Protein AF-A0A6I9V3T4-F1 (afdb_monomer)

Solvent-accessible surface area (backbone atoms only — not comparable to full-atom values): 12665 Å² total; per-residue (Å²): 138,83,81,80,79,77,82,77,74,88,61,88,62,59,88,76,47,95,68,84,82,76,91,74,82,75,88,80,75,93,53,92,87,52,63,69,59,60,72,73,50,70,30,33,72,42,74,56,97,86,39,85,43,74,35,66,38,54,59,36,68,64,60,48,50,53,49,61,71,40,64,56,70,62,42,71,70,42,102,80,48,63,91,86,79,88,62,38,73,44,54,31,98,36,85,31,58,62,64,52,30,86,84,44,99,56,44,65,41,99,88,72,46,71,65,51,71,65,55,32,49,54,50,52,46,45,39,36,73,75,63,45,34,70,52,74,54,65,52,58,37,56,52,21,21,51,31,47,74,70,75,42,85,44,77,87,75,80,69,82,82,67,62,70,91,80,46,75,78,75,81,68,50,73,71,55,48,55,56,48,68,47,48,41,56,54,45,50,49,43,32,43,49,58,66,54,61,70,69,110

Sequence (200 aa):
MSQERSVSSKNPNLDEMFSDFLYHLAVNVPDTKNTADIKKQYGHIKAILGERVARSAQFDERLRKDLIACTEAADAEEQNAWDIIEGNTMGTDCFYEGQGRLDGASCTKANGEPYTVDDKLNFLKRCHDECGIRNIEMEAPMFAALTLHCGIRAADVCVTLLNRLEGDQVKSTKAQLKDFEERPFKLVSRFIRRYIINSA

Radius of gyration: 20.98 Å; Cα contacts (8 Å, |Δi|>4): 196; chains: 1; bounding box: 51×60×52 Å

Structure (mmCIF, N/CA/C/O backbone):
data_AF-A0A6I9V3T4-F1
#
_entry.id   AF-A0A6I9V3T4-F1
#
loop_
_atom_site.group_PDB
_atom_site.id
_atom_site.type_symbol
_atom_site.label_atom_id
_atom_site.label_alt_id
_atom_site.label_comp_id
_atom_site.label_asym_id
_atom_site.label_entity_id
_atom_site.label_seq_id
_atom_site.pdbx_PDB_ins_code
_atom_site.Cartn_x
_atom_site.Cartn_y
_atom_site.Cartn_z
_atom_site.occupancy
_atom_site.B_iso_or_equiv
_atom_site.auth_seq_id
_atom_site.auth_comp_id
_atom_site.auth_asym_id
_atom_site.auth_atom_id
_atom_site.pdbx_PDB_model_num
ATOM 1 N N . MET A 1 1 ? 34.665 -29.270 -16.811 1.00 35.66 1 MET A N 1
ATOM 2 C CA . MET A 1 1 ? 33.868 -30.239 -16.029 1.00 35.66 1 MET A CA 1
ATOM 3 C C . MET A 1 1 ? 33.267 -29.505 -14.841 1.00 35.66 1 MET A C 1
ATOM 5 O O . MET A 1 1 ? 33.911 -29.396 -13.806 1.00 35.66 1 MET A O 1
ATOM 9 N N . SER A 1 2 ? 32.096 -28.901 -15.018 1.00 38.00 2 SER A N 1
ATOM 10 C CA . SER A 1 2 ? 31.348 -28.239 -13.946 1.00 38.00 2 SER A CA 1
ATOM 11 C C . SER A 1 2 ? 30.470 -29.279 -13.255 1.00 38.00 2 SER A C 1
ATOM 13 O O . SER A 1 2 ? 29.557 -29.815 -13.875 1.00 38.00 2 SER A O 1
ATOM 15 N N . GLN A 1 3 ? 30.774 -29.604 -11.998 1.00 39.78 3 GLN A N 1
ATOM 16 C CA . GLN A 1 3 ? 29.877 -30.396 -11.159 1.00 39.78 3 GLN A CA 1
ATOM 17 C C . GLN A 1 3 ? 28.666 -29.532 -10.790 1.00 39.78 3 GLN A C 1
ATOM 19 O O . GLN A 1 3 ? 28.802 -28.562 -10.043 1.00 39.78 3 GLN A O 1
ATOM 24 N N . GLU A 1 4 ? 27.495 -29.881 -11.319 1.00 38.44 4 GLU A N 1
ATOM 25 C CA . GLU A 1 4 ? 26.211 -29.396 -10.820 1.00 38.44 4 GLU A CA 1
ATOM 26 C C . GLU A 1 4 ? 26.052 -29.836 -9.362 1.00 38.44 4 GLU A C 1
ATOM 28 O O . GLU A 1 4 ? 25.962 -31.023 -9.049 1.00 38.44 4 GLU A O 1
ATOM 33 N N . ARG A 1 5 ? 26.032 -28.874 -8.438 1.00 37.84 5 ARG A N 1
ATOM 34 C CA . ARG A 1 5 ? 25.562 -29.123 -7.074 1.00 37.84 5 ARG A CA 1
ATOM 35 C C . ARG A 1 5 ? 24.039 -29.105 -7.096 1.00 37.84 5 ARG A C 1
ATOM 37 O O . ARG A 1 5 ? 23.436 -28.055 -6.892 1.00 37.84 5 ARG A O 1
ATOM 44 N N . SER A 1 6 ? 23.421 -30.260 -7.327 1.00 39.00 6 SER A N 1
ATOM 45 C CA . SER A 1 6 ? 21.996 -30.437 -7.052 1.00 39.00 6 SER A CA 1
ATOM 46 C C . SER A 1 6 ? 21.780 -30.336 -5.540 1.00 39.00 6 SER A C 1
ATOM 48 O O . SER A 1 6 ? 22.265 -31.173 -4.773 1.00 39.00 6 SER A O 1
ATOM 50 N N . VAL A 1 7 ? 21.074 -29.303 -5.087 1.00 39.06 7 VAL A N 1
ATOM 51 C CA . VAL A 1 7 ? 20.606 -29.226 -3.702 1.00 39.06 7 VAL A CA 1
ATOM 52 C C . VAL A 1 7 ? 19.482 -30.251 -3.556 1.00 39.06 7 VAL A C 1
ATOM 54 O O . VAL A 1 7 ? 18.349 -30.007 -3.953 1.00 39.06 7 VAL A O 1
ATOM 57 N N . SER A 1 8 ? 19.813 -31.431 -3.031 1.00 40.84 8 SER A N 1
ATOM 58 C CA . SER A 1 8 ? 18.836 -32.470 -2.698 1.00 40.84 8 SER A CA 1
ATOM 59 C C . SER A 1 8 ? 17.956 -31.966 -1.557 1.00 40.84 8 SER A C 1
ATOM 61 O O . SER A 1 8 ? 18.390 -31.916 -0.403 1.00 40.84 8 SER A O 1
ATOM 63 N N . SER A 1 9 ? 16.719 -31.581 -1.865 1.00 45.25 9 SER A N 1
ATOM 64 C CA . SER A 1 9 ? 15.723 -31.295 -0.836 1.00 45.25 9 SER A CA 1
ATOM 65 C C . SER A 1 9 ? 15.349 -32.603 -0.114 1.00 45.25 9 SER A C 1
ATOM 67 O O . SER A 1 9 ? 15.271 -33.663 -0.729 1.00 45.25 9 SER A O 1
ATOM 69 N N . LYS A 1 10 ? 1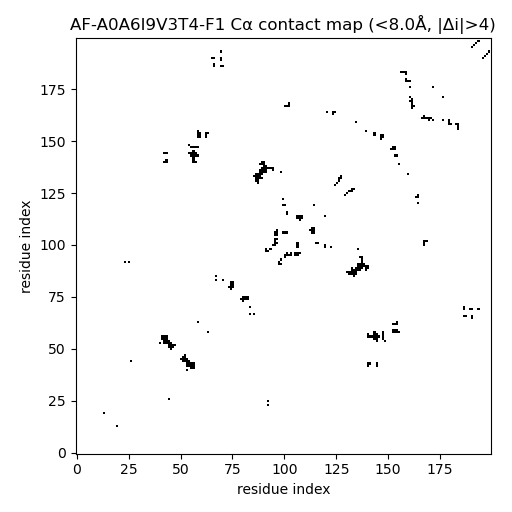5.196 -32.556 1.213 1.00 42.94 10 LYS A N 1
ATOM 70 C CA . LYS A 1 10 ? 14.933 -33.730 2.070 1.00 42.94 10 LYS A CA 1
ATOM 71 C C . LYS A 1 10 ? 13.437 -34.005 2.276 1.00 42.94 10 LYS A C 1
ATOM 73 O O . LYS A 1 10 ? 13.076 -34.571 3.304 1.00 42.94 10 LYS A O 1
ATOM 78 N N . ASN A 1 11 ? 12.558 -33.546 1.384 1.00 47.78 11 ASN A N 1
ATOM 79 C CA . ASN A 1 11 ? 11.126 -33.790 1.540 1.00 47.78 11 ASN A CA 1
ATOM 80 C C . ASN A 1 11 ? 10.756 -35.117 0.852 1.00 47.78 11 ASN A C 1
ATOM 82 O O . ASN A 1 11 ? 10.734 -35.158 -0.375 1.00 47.78 11 ASN A O 1
ATOM 86 N N . PRO A 1 12 ? 10.453 -36.186 1.612 1.00 49.97 12 PRO A N 1
ATOM 87 C CA . PRO A 1 12 ? 10.166 -37.510 1.057 1.00 49.97 12 PRO A CA 1
ATOM 88 C C . PRO A 1 12 ? 8.851 -37.572 0.268 1.00 49.97 12 PRO A C 1
ATOM 90 O O . PRO A 1 12 ? 8.603 -38.567 -0.397 1.00 49.97 12 PRO A O 1
ATOM 93 N N . ASN A 1 13 ? 8.021 -36.525 0.326 1.00 44.56 13 ASN A N 1
ATOM 94 C CA . ASN A 1 13 ? 6.747 -36.465 -0.389 1.00 44.56 13 ASN A CA 1
ATOM 95 C C . ASN A 1 13 ? 6.852 -35.752 -1.749 1.00 44.56 13 ASN A C 1
ATOM 97 O O . ASN A 1 13 ? 5.869 -35.722 -2.480 1.00 44.56 13 ASN A O 1
ATOM 101 N N . LEU A 1 14 ? 8.004 -35.159 -2.101 1.00 47.34 14 LEU A N 1
ATOM 102 C CA . LEU A 1 14 ? 8.169 -34.445 -3.379 1.00 47.34 14 LEU A CA 1
ATOM 103 C C . LEU A 1 14 ? 8.082 -35.378 -4.591 1.00 47.34 14 LEU A C 1
ATOM 105 O O . LEU A 1 14 ? 7.519 -34.991 -5.608 1.00 47.34 14 LEU A O 1
ATOM 109 N N . ASP A 1 15 ? 8.581 -36.607 -4.463 1.00 46.88 15 ASP A N 1
ATOM 110 C CA . ASP A 1 15 ? 8.582 -37.591 -5.551 1.00 46.88 15 ASP A CA 1
ATOM 111 C C . ASP A 1 15 ? 7.178 -38.167 -5.833 1.00 46.88 15 ASP A C 1
ATOM 113 O O . ASP A 1 15 ? 6.934 -38.719 -6.905 1.00 46.88 15 ASP A O 1
ATOM 117 N N . GLU A 1 16 ? 6.236 -38.009 -4.895 1.00 46.41 16 GLU A N 1
ATOM 118 C CA . GLU A 1 16 ? 4.828 -38.411 -5.045 1.00 46.41 16 GLU A CA 1
ATOM 119 C C . GLU A 1 16 ? 3.926 -37.259 -5.531 1.00 46.41 16 GLU A C 1
ATOM 121 O O . GLU A 1 16 ? 2.750 -37.464 -5.849 1.00 46.41 16 GLU A O 1
ATOM 126 N N . MET A 1 17 ? 4.454 -36.033 -5.611 1.00 40.38 17 MET A N 1
ATOM 127 C CA . MET A 1 17 ? 3.712 -34.861 -6.069 1.00 40.38 17 MET A CA 1
ATOM 128 C C . MET A 1 17 ? 3.794 -34.725 -7.596 1.00 40.38 17 MET A C 1
ATOM 130 O O . MET A 1 17 ? 4.846 -34.445 -8.158 1.00 40.38 17 MET A O 1
ATOM 134 N N . PHE A 1 18 ? 2.653 -34.836 -8.286 1.00 35.41 18 PHE A N 1
ATOM 135 C CA . PHE A 1 18 ? 2.562 -34.617 -9.741 1.00 35.41 18 PHE A CA 1
ATOM 136 C C . PHE A 1 18 ? 2.704 -33.140 -10.166 1.00 35.41 18 PHE A C 1
ATOM 138 O O . PHE A 1 18 ? 2.864 -32.854 -11.352 1.00 35.41 18 PHE A O 1
ATOM 145 N N . SER A 1 19 ? 2.645 -32.196 -9.220 1.00 33.47 19 SER A N 1
ATOM 146 C CA . SER A 1 19 ? 2.940 -30.777 -9.442 1.00 33.47 19 SER A CA 1
ATOM 147 C C . SER A 1 19 ? 3.393 -30.104 -8.147 1.00 33.47 19 SER A C 1
ATOM 149 O O . SER A 1 19 ? 2.715 -30.213 -7.123 1.00 33.47 19 SER A O 1
ATOM 151 N N . ASP A 1 20 ? 4.497 -29.364 -8.214 1.00 33.03 20 ASP A N 1
ATOM 152 C CA . ASP A 1 20 ? 4.947 -28.460 -7.158 1.00 33.03 20 ASP A CA 1
ATOM 153 C C . ASP A 1 20 ? 4.292 -27.083 -7.358 1.00 33.03 20 ASP A C 1
ATOM 155 O O . ASP A 1 20 ? 4.416 -26.468 -8.420 1.00 33.03 20 ASP A O 1
ATOM 159 N N . PHE A 1 21 ? 3.554 -26.602 -6.357 1.00 38.56 21 PHE A N 1
ATOM 160 C CA . PHE A 1 21 ? 2.959 -25.266 -6.379 1.00 38.56 21 PHE A CA 1
ATOM 161 C C . PHE A 1 21 ? 3.911 -24.310 -5.669 1.00 38.56 21 PHE A C 1
ATOM 163 O O . PHE A 1 21 ? 3.687 -23.920 -4.522 1.00 38.56 21 PHE A O 1
ATOM 170 N N . LEU A 1 22 ? 4.992 -23.935 -6.355 1.00 32.22 22 LEU A N 1
ATOM 171 C CA . LEU A 1 22 ? 5.861 -22.864 -5.888 1.00 32.22 22 LEU A CA 1
ATOM 172 C C . LEU A 1 22 ? 5.034 -21.565 -5.865 1.00 32.22 22 LEU A C 1
ATOM 174 O O . LEU A 1 22 ? 4.658 -21.021 -6.905 1.00 32.22 22 LEU A O 1
ATOM 178 N N . TYR A 1 23 ? 4.684 -21.108 -4.662 1.00 35.94 23 TYR A N 1
ATOM 179 C CA . TYR A 1 23 ? 3.845 -19.938 -4.407 1.00 35.94 23 TYR A CA 1
ATOM 180 C C . TYR A 1 23 ? 4.560 -18.635 -4.771 1.00 35.94 23 TYR A C 1
ATOM 182 O O . TYR A 1 23 ? 4.970 -17.911 -3.882 1.00 35.94 23 TYR A O 1
ATOM 190 N N . HIS A 1 24 ? 4.678 -18.321 -6.057 1.00 35.88 24 HIS A N 1
ATOM 191 C CA . HIS A 1 24 ? 4.897 -16.965 -6.569 1.00 35.88 24 HIS A CA 1
ATOM 192 C C . HIS A 1 24 ? 4.450 -16.942 -8.035 1.00 35.88 24 HIS A C 1
ATOM 194 O O . HIS A 1 24 ? 5.282 -17.032 -8.935 1.00 35.88 24 HIS A O 1
ATOM 200 N N . LEU A 1 25 ? 3.139 -16.881 -8.307 1.00 38.47 25 LEU A N 1
ATOM 201 C CA . LEU A 1 25 ? 2.672 -16.725 -9.687 1.00 38.47 25 LEU A CA 1
ATOM 202 C C . LEU A 1 25 ? 2.188 -15.302 -9.949 1.00 38.47 25 LEU A C 1
ATOM 204 O O . LEU A 1 25 ? 1.119 -14.889 -9.503 1.00 38.47 25 LEU A O 1
ATOM 208 N N . ALA A 1 26 ? 3.025 -14.609 -10.716 1.00 37.81 26 ALA A N 1
ATOM 209 C CA . ALA A 1 26 ? 2.825 -13.305 -11.312 1.00 37.81 26 ALA A CA 1
ATOM 210 C C . ALA A 1 26 ? 1.449 -13.144 -11.975 1.00 37.81 26 ALA A C 1
ATOM 212 O O . ALA A 1 26 ? 0.937 -14.034 -12.662 1.00 37.81 26 ALA A O 1
ATOM 213 N N . VAL A 1 27 ? 0.887 -11.945 -11.835 1.00 36.56 27 VAL A N 1
ATOM 214 C CA . VAL A 1 27 ? -0.280 -11.497 -12.593 1.00 36.56 27 VAL A CA 1
ATOM 215 C C . VAL A 1 27 ? 0.103 -11.379 -14.074 1.00 36.56 27 VAL A C 1
ATOM 217 O O . VAL A 1 27 ? 0.707 -10.397 -14.495 1.00 36.56 27 VAL A O 1
ATOM 220 N N . ASN A 1 28 ? -0.266 -12.371 -14.886 1.00 36.84 28 ASN A N 1
ATOM 221 C CA . ASN A 1 28 ? -0.299 -12.220 -16.340 1.00 36.84 28 ASN A CA 1
ATOM 222 C C . ASN A 1 28 ? -1.540 -11.390 -16.712 1.00 36.84 28 ASN A C 1
ATOM 224 O O . ASN A 1 28 ? -2.666 -11.812 -16.430 1.00 36.84 28 ASN A O 1
ATOM 228 N N . VAL A 1 29 ? -1.340 -10.211 -17.309 1.00 38.31 29 VAL A N 1
ATOM 229 C CA . VAL A 1 29 ? -2.406 -9.391 -17.907 1.00 38.31 29 VAL A CA 1
ATOM 230 C C . VAL A 1 29 ? -2.554 -9.834 -19.368 1.00 38.31 29 VAL A C 1
ATOM 232 O O . VAL A 1 29 ? -1.702 -9.476 -20.180 1.00 38.31 29 VAL A O 1
ATOM 235 N N . PRO A 1 30 ? -3.599 -10.604 -19.733 1.00 35.50 30 PRO A N 1
ATOM 236 C CA . PRO A 1 30 ? -3.676 -11.240 -21.052 1.00 35.50 30 PRO A CA 1
ATOM 237 C C . PRO A 1 30 ? -3.927 -10.253 -22.200 1.00 35.50 30 PRO A C 1
ATOM 239 O O . PRO A 1 30 ? -3.608 -10.555 -23.345 1.00 35.50 30 PRO A O 1
ATOM 242 N N . ASP A 1 31 ? -4.500 -9.083 -21.902 1.00 40.31 31 ASP A N 1
ATOM 243 C CA . ASP A 1 31 ? -4.817 -8.053 -22.891 1.00 40.31 31 ASP A CA 1
ATOM 244 C C . ASP A 1 31 ? -4.622 -6.649 -22.298 1.00 40.31 31 ASP A C 1
ATOM 246 O O . ASP A 1 31 ? -5.469 -6.110 -21.588 1.00 40.31 31 ASP A O 1
ATOM 250 N N . THR A 1 32 ? -3.479 -6.034 -22.601 1.00 41.16 32 THR A N 1
ATOM 251 C CA . THR A 1 32 ? -3.128 -4.677 -22.156 1.00 41.16 32 THR A CA 1
ATOM 252 C C . THR A 1 32 ? -3.891 -3.571 -22.894 1.00 41.16 32 THR A C 1
ATOM 254 O O . THR A 1 32 ? -3.746 -2.400 -22.542 1.00 41.16 32 THR A O 1
ATOM 257 N N . LYS A 1 33 ? -4.711 -3.909 -23.901 1.00 34.75 33 LYS A N 1
ATOM 258 C CA . LYS A 1 33 ? -5.497 -2.956 -24.701 1.00 34.75 33 LYS A CA 1
ATOM 259 C C . LYS A 1 33 ? -6.973 -2.904 -24.300 1.00 34.75 33 LYS A C 1
ATOM 261 O O . LYS A 1 33 ? -7.658 -1.959 -24.689 1.00 34.75 33 LYS A O 1
ATOM 266 N N . ASN A 1 34 ? -7.451 -3.852 -23.491 1.00 44.16 34 ASN A N 1
ATOM 267 C CA . ASN A 1 34 ? -8.809 -3.870 -22.953 1.00 44.16 34 ASN A CA 1
ATOM 268 C C . ASN A 1 34 ? -8.814 -3.690 -21.424 1.00 44.16 34 ASN A C 1
ATOM 270 O O . ASN A 1 34 ? -8.736 -4.638 -20.644 1.00 44.16 34 ASN A O 1
ATOM 274 N N . THR A 1 35 ? -8.950 -2.442 -20.975 1.00 40.28 35 THR A N 1
ATOM 275 C CA . THR A 1 35 ? -8.934 -2.079 -19.546 1.00 40.28 35 THR A CA 1
ATOM 276 C C . THR A 1 35 ? -10.220 -2.447 -18.791 1.00 40.28 35 THR A C 1
ATOM 278 O O . THR A 1 35 ? -10.284 -2.260 -17.573 1.00 40.28 35 THR A O 1
ATOM 281 N N . ALA A 1 36 ? -11.242 -2.989 -19.467 1.00 38.53 36 ALA A N 1
ATOM 282 C CA . ALA A 1 36 ? -12.495 -3.396 -18.829 1.00 38.53 36 ALA A CA 1
ATOM 283 C C . ALA A 1 36 ? -12.298 -4.562 -17.843 1.00 38.53 36 ALA A C 1
ATOM 285 O O . ALA A 1 36 ? -12.932 -4.577 -16.787 1.00 38.53 36 ALA A O 1
ATOM 286 N N . ASP A 1 37 ? -11.372 -5.483 -18.133 1.00 43.25 37 ASP A N 1
ATOM 287 C CA . ASP A 1 37 ? -11.021 -6.579 -17.219 1.00 43.25 37 ASP A CA 1
ATOM 288 C C . ASP A 1 37 ? -10.177 -6.099 -16.038 1.00 43.25 37 ASP A C 1
ATOM 290 O O . ASP A 1 37 ? -10.387 -6.566 -14.922 1.00 43.25 37 ASP A O 1
ATOM 294 N N . ILE A 1 38 ? -9.313 -5.099 -16.244 1.00 40.19 38 ILE A N 1
ATOM 295 C CA . ILE A 1 38 ? -8.545 -4.445 -15.172 1.00 40.19 38 ILE A CA 1
ATOM 296 C C . ILE A 1 38 ? -9.501 -3.759 -14.183 1.00 40.19 38 ILE A C 1
ATOM 298 O O . ILE A 1 38 ? -9.336 -3.889 -12.972 1.00 40.19 38 ILE A O 1
ATOM 302 N N . LYS A 1 39 ? -10.570 -3.115 -14.681 1.00 36.94 39 LYS A N 1
ATOM 303 C CA . LYS A 1 39 ? -11.615 -2.506 -13.836 1.00 36.94 39 LYS A CA 1
ATOM 304 C C . LYS A 1 39 ? -12.488 -3.514 -13.081 1.00 36.94 39 LYS A C 1
ATOM 306 O O . LYS A 1 39 ? -13.081 -3.166 -12.064 1.00 36.94 39 LYS A O 1
ATOM 311 N N . LYS A 1 40 ? -12.578 -4.757 -13.557 1.00 41.09 40 LYS A N 1
ATOM 312 C CA . LYS A 1 40 ? -13.247 -5.866 -12.854 1.00 41.09 40 LYS A CA 1
ATOM 313 C C . LYS A 1 40 ? -12.303 -6.593 -11.878 1.00 41.09 40 LYS A C 1
ATOM 315 O O . LYS A 1 40 ? -12.777 -7.305 -10.998 1.00 41.09 40 LYS A O 1
ATOM 320 N N . GLN A 1 41 ? -10.988 -6.398 -12.023 1.00 47.91 41 GLN A N 1
ATOM 321 C CA . GLN A 1 41 ? -9.881 -7.096 -11.349 1.00 47.91 41 GLN A CA 1
ATOM 322 C C . GLN A 1 41 ? -9.309 -6.389 -10.106 1.00 47.91 41 GLN A C 1
ATOM 324 O O . GLN A 1 41 ? -8.208 -6.729 -9.686 1.00 47.91 41 GLN A O 1
ATOM 329 N N . TYR A 1 42 ? -10.023 -5.473 -9.446 1.00 49.59 42 TYR A N 1
ATOM 330 C CA . TYR A 1 42 ? -9.562 -4.864 -8.176 1.00 49.59 42 TYR A CA 1
ATOM 331 C C . TYR A 1 42 ? -9.595 -5.827 -6.968 1.00 49.59 42 TYR A C 1
ATOM 333 O O . TYR A 1 42 ? -9.857 -5.436 -5.834 1.00 49.59 42 TYR A O 1
ATOM 341 N N . GLY A 1 43 ? -9.385 -7.116 -7.215 1.00 53.62 43 GLY A N 1
ATOM 342 C CA . GLY A 1 43 ? -9.389 -8.170 -6.225 1.00 53.62 43 GLY A CA 1
ATOM 343 C C . GLY A 1 43 ? -8.044 -8.878 -6.130 1.00 53.62 43 GLY A C 1
ATOM 344 O O . GLY A 1 43 ? -7.238 -8.851 -7.055 1.00 53.62 43 GLY A O 1
ATOM 345 N N . HIS A 1 44 ? -7.825 -9.577 -5.024 1.00 63.78 44 HIS A N 1
ATOM 346 C CA . HIS A 1 44 ? -6.681 -10.464 -4.886 1.00 63.78 44 HIS A CA 1
ATOM 347 C C . HIS A 1 44 ? -6.886 -11.717 -5.749 1.00 63.78 44 HIS A C 1
ATOM 349 O O . HIS A 1 44 ? -7.904 -12.407 -5.629 1.00 63.78 44 HIS A O 1
ATOM 355 N N . ILE A 1 45 ? -5.903 -12.042 -6.589 1.00 63.06 45 ILE A N 1
ATOM 356 C CA . ILE A 1 45 ? -5.908 -13.239 -7.437 1.00 63.06 45 ILE A CA 1
ATOM 357 C C . ILE A 1 45 ? -5.122 -14.347 -6.734 1.00 63.06 45 ILE A C 1
ATOM 359 O O . ILE A 1 45 ? -3.985 -14.141 -6.327 1.00 63.06 45 ILE A O 1
ATOM 363 N N . LYS A 1 46 ? -5.723 -15.528 -6.573 1.00 66.12 46 LYS A N 1
ATOM 364 C CA . LYS A 1 46 ? -5.041 -16.738 -6.084 1.00 66.12 46 LYS A CA 1
ATOM 365 C C . LYS A 1 46 ? -5.210 -17.869 -7.081 1.00 66.12 46 LYS A C 1
ATOM 367 O O . LYS A 1 46 ? -6.257 -17.974 -7.714 1.00 66.12 46 LYS A O 1
ATOM 372 N N . ALA A 1 47 ? -4.206 -18.731 -7.170 1.00 70.31 47 ALA A N 1
ATOM 373 C CA . ALA A 1 47 ? -4.397 -20.065 -7.713 1.00 70.31 47 ALA A CA 1
ATOM 374 C C . ALA A 1 47 ? -4.999 -20.952 -6.612 1.00 70.31 47 ALA A C 1
ATOM 376 O O . ALA A 1 47 ? -4.433 -21.057 -5.525 1.00 70.31 47 ALA A O 1
ATOM 377 N N . ILE A 1 48 ? -6.151 -21.563 -6.871 1.00 72.50 48 ILE A N 1
ATOM 378 C CA . ILE A 1 48 ? -6.769 -22.562 -5.996 1.00 72.50 48 ILE A CA 1
ATOM 379 C C . ILE A 1 48 ? -6.916 -23.823 -6.831 1.00 72.50 48 ILE A C 1
ATOM 381 O O . ILE A 1 48 ? -7.647 -23.818 -7.813 1.00 72.50 48 ILE A O 1
ATOM 385 N N . LEU A 1 49 ? -6.183 -24.879 -6.467 1.00 75.94 49 LEU A N 1
ATOM 386 C CA . LEU A 1 49 ? -6.167 -26.144 -7.215 1.00 75.94 49 LEU A CA 1
ATOM 387 C C . LEU A 1 49 ? -5.830 -25.954 -8.711 1.00 75.94 49 LEU A C 1
ATOM 389 O O . LEU A 1 49 ? -6.402 -26.607 -9.575 1.00 75.94 49 LEU A O 1
ATOM 393 N N . GLY A 1 50 ? -4.914 -25.029 -9.021 1.00 72.44 50 GLY A N 1
ATOM 394 C CA . GLY A 1 50 ? -4.524 -24.696 -10.397 1.00 72.44 50 GLY A CA 1
ATOM 395 C C . GLY A 1 50 ? -5.465 -23.723 -11.119 1.00 72.44 50 GLY A C 1
ATOM 396 O O . GLY A 1 50 ? -5.130 -23.254 -12.204 1.00 72.44 50 GLY A O 1
ATOM 397 N N . GLU A 1 51 ? -6.597 -23.352 -10.518 1.00 68.06 51 GLU A N 1
ATOM 398 C CA . GLU A 1 51 ? -7.549 -22.412 -11.109 1.00 68.06 51 GLU A CA 1
ATOM 399 C C . GLU A 1 51 ? -7.351 -20.985 -10.598 1.00 68.06 51 GLU A C 1
ATOM 401 O O . GLU A 1 51 ? -7.130 -20.744 -9.409 1.00 68.06 51 GLU A O 1
ATOM 406 N N . ARG A 1 52 ? -7.468 -20.007 -11.502 1.00 75.06 52 ARG A N 1
ATOM 407 C CA . ARG A 1 52 ? -7.376 -18.585 -11.160 1.00 75.06 52 ARG A CA 1
ATOM 408 C C . ARG A 1 52 ? -8.679 -18.118 -10.514 1.00 75.06 52 ARG A C 1
ATOM 410 O O . ARG A 1 52 ? -9.709 -18.029 -11.175 1.00 75.06 52 ARG A O 1
ATOM 417 N N . VAL A 1 53 ? -8.606 -17.725 -9.248 1.00 76.38 53 VAL A N 1
ATOM 418 C CA . VAL A 1 53 ? -9.738 -17.210 -8.472 1.00 76.38 53 VAL A CA 1
ATOM 419 C C . VAL A 1 53 ? -9.475 -15.760 -8.079 1.00 76.38 53 VAL A C 1
ATOM 421 O O . VAL A 1 53 ? -8.478 -15.461 -7.422 1.00 76.38 53 VAL A O 1
ATOM 424 N N . ALA A 1 54 ? -10.383 -14.860 -8.457 1.00 78.44 54 ALA A N 1
ATOM 425 C CA . ALA A 1 54 ? -10.362 -13.458 -8.046 1.00 78.44 54 ALA A CA 1
ATOM 426 C C . ALA A 1 54 ? -11.322 -13.228 -6.870 1.00 78.44 54 ALA A C 1
ATOM 428 O O . ALA A 1 54 ? -12.456 -13.709 -6.884 1.00 78.44 54 ALA A O 1
ATOM 429 N N . ARG A 1 55 ? -10.884 -12.476 -5.857 1.00 81.06 55 ARG A N 1
ATOM 430 C CA . ARG A 1 55 ? -11.705 -12.097 -4.695 1.00 81.06 55 ARG A CA 1
ATOM 431 C C . ARG A 1 55 ? -11.633 -10.602 -4.456 1.00 81.06 55 ARG A C 1
ATOM 433 O O . ARG A 1 55 ? -10.538 -10.062 -4.469 1.00 81.06 55 ARG A O 1
ATOM 440 N N . SER A 1 56 ? -12.769 -9.958 -4.189 1.00 83.19 56 SER A N 1
ATOM 441 C CA . SER A 1 56 ? -12.796 -8.536 -3.821 1.00 83.19 56 SER A CA 1
ATOM 442 C C . SER A 1 56 ? -11.862 -8.264 -2.639 1.00 83.19 56 SER A C 1
ATOM 444 O O . SER A 1 56 ? -11.858 -9.035 -1.681 1.00 83.19 56 SER A O 1
ATOM 446 N N . ALA A 1 57 ? -11.079 -7.191 -2.720 1.00 84.44 57 ALA A N 1
ATOM 447 C CA . ALA A 1 57 ? -10.151 -6.761 -1.683 1.00 84.44 57 ALA A CA 1
ATOM 448 C C . ALA A 1 57 ? -10.593 -5.383 -1.183 1.00 84.44 57 ALA A C 1
ATOM 450 O O . ALA A 1 57 ? -10.254 -4.359 -1.769 1.00 84.44 57 ALA A O 1
ATOM 451 N N . GLN A 1 58 ? -11.417 -5.365 -0.136 1.00 86.12 58 GLN A N 1
ATOM 452 C CA . GLN A 1 58 ? -11.943 -4.135 0.453 1.00 86.12 58 GLN A CA 1
ATOM 453 C C . GLN A 1 58 ? -11.851 -4.208 1.971 1.00 86.12 58 GLN A C 1
ATOM 455 O O . GLN A 1 58 ? -12.168 -5.237 2.568 1.00 86.12 58 GLN A O 1
ATOM 460 N N . PHE A 1 59 ? -11.438 -3.101 2.578 1.00 91.25 59 PHE A N 1
ATOM 461 C CA . PHE A 1 59 ? -11.477 -2.912 4.022 1.00 91.25 59 PHE A CA 1
ATOM 462 C C . PHE A 1 59 ? -12.819 -2.326 4.467 1.00 91.25 59 PHE A C 1
ATOM 464 O O . PHE A 1 59 ? -13.555 -1.734 3.676 1.00 91.25 59 PHE A O 1
ATOM 471 N N . ASP A 1 60 ? -13.147 -2.508 5.745 1.00 91.88 60 ASP A N 1
ATOM 472 C CA . ASP A 1 60 ? -14.430 -2.086 6.303 1.00 91.88 60 ASP A CA 1
ATOM 473 C C . ASP A 1 60 ? -14.516 -0.553 6.404 1.00 91.88 60 ASP A C 1
ATOM 475 O O . ASP A 1 60 ? -13.719 0.094 7.085 1.00 91.88 60 ASP A O 1
ATOM 479 N N . GLU A 1 61 ? -15.514 0.040 5.743 1.00 89.81 61 GLU A N 1
ATOM 480 C CA . GLU A 1 61 ? -15.687 1.498 5.685 1.00 89.81 61 GLU A CA 1
ATOM 481 C C . GLU A 1 61 ? -15.918 2.119 7.072 1.00 89.81 61 GLU A C 1
ATOM 483 O O . GLU A 1 61 ? -15.480 3.240 7.334 1.00 89.81 61 GLU A O 1
ATOM 488 N N . ARG A 1 62 ? -16.604 1.407 7.977 1.00 91.56 62 ARG A N 1
ATOM 489 C CA . ARG A 1 62 ? -16.887 1.914 9.327 1.00 91.56 62 ARG A CA 1
ATOM 490 C C . ARG A 1 62 ? -15.616 1.935 10.161 1.00 91.56 62 ARG A C 1
ATOM 492 O O . ARG A 1 62 ? -15.288 2.978 10.710 1.00 91.56 62 ARG A O 1
ATOM 499 N N . LEU A 1 63 ? -14.863 0.836 10.168 1.00 92.00 63 LEU A N 1
ATOM 500 C CA . LEU A 1 63 ? -13.586 0.737 10.869 1.00 92.00 63 LEU A CA 1
ATOM 501 C C . LEU A 1 63 ? -12.596 1.801 10.384 1.00 92.00 63 LEU A C 1
ATOM 503 O O . LEU A 1 63 ? -11.928 2.443 11.191 1.00 92.00 63 LEU A O 1
ATOM 507 N N . ARG A 1 64 ? -12.557 2.049 9.072 1.00 89.25 64 ARG A N 1
ATOM 508 C CA . ARG A 1 64 ? -11.782 3.144 8.485 1.00 89.25 64 ARG A CA 1
ATOM 509 C C . ARG A 1 64 ? -12.204 4.513 9.035 1.00 89.25 64 ARG A C 1
ATOM 511 O O . ARG A 1 64 ? -11.344 5.294 9.431 1.00 89.25 64 ARG A O 1
ATOM 518 N N . LYS A 1 65 ? -13.506 4.821 9.077 1.00 89.88 65 LYS A N 1
ATOM 519 C CA . LYS A 1 65 ? -14.014 6.089 9.641 1.00 89.88 65 LYS A CA 1
ATOM 520 C C . LYS A 1 65 ? -13.700 6.221 11.131 1.00 89.88 65 LYS A C 1
ATOM 522 O O . LYS A 1 65 ? -13.302 7.298 11.568 1.00 89.88 65 LYS A O 1
ATOM 527 N N . ASP A 1 66 ? -13.831 5.134 11.887 1.00 90.94 66 ASP A N 1
ATOM 528 C CA . ASP A 1 66 ? -13.538 5.111 13.320 1.00 90.94 66 ASP A CA 1
ATOM 529 C C . ASP A 1 66 ? -12.046 5.365 13.594 1.00 90.94 66 ASP A C 1
ATOM 531 O O . ASP A 1 66 ? -11.716 6.117 14.511 1.0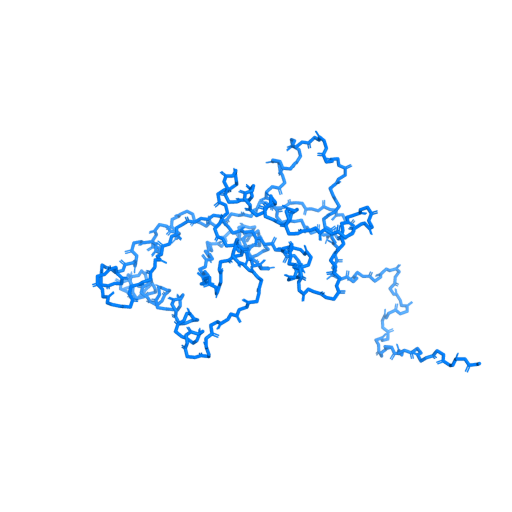0 90.94 66 ASP A O 1
ATOM 535 N N . LEU A 1 67 ? -11.151 4.801 12.772 1.00 90.25 67 LEU A N 1
ATOM 536 C CA . LEU A 1 67 ? -9.710 5.071 12.818 1.00 90.25 67 LEU A CA 1
ATOM 537 C C . LEU A 1 67 ? -9.401 6.542 12.522 1.00 90.25 67 LEU A C 1
ATOM 539 O O . LEU A 1 67 ? -8.680 7.174 13.288 1.00 90.25 67 LEU A O 1
ATOM 543 N N . ILE A 1 68 ? -9.986 7.119 11.467 1.00 88.62 68 ILE A N 1
ATOM 544 C CA . ILE A 1 68 ? -9.794 8.542 11.139 1.00 88.62 68 ILE A CA 1
ATOM 545 C C . ILE A 1 68 ? -10.285 9.445 12.281 1.00 88.62 68 ILE A C 1
ATOM 547 O O . ILE A 1 68 ? -9.618 10.419 12.628 1.00 88.62 68 ILE A O 1
ATOM 551 N N . ALA A 1 69 ? -11.389 9.086 12.941 1.00 88.38 69 ALA A N 1
ATOM 552 C CA . ALA A 1 69 ? -11.908 9.805 14.107 1.00 88.38 69 ALA A CA 1
ATOM 553 C C . ALA A 1 69 ? -11.022 9.698 15.370 1.00 88.38 69 ALA A C 1
ATOM 555 O O . ALA A 1 69 ? -11.288 10.380 16.365 1.00 88.38 69 ALA A O 1
ATOM 556 N N . CYS A 1 70 ? -9.993 8.843 15.357 1.00 87.81 70 CYS A N 1
ATOM 557 C CA . CYS A 1 70 ? -8.977 8.712 16.406 1.00 87.81 70 CYS A CA 1
ATOM 558 C C . CYS A 1 70 ? -7.706 9.537 16.148 1.00 87.81 70 CYS A C 1
ATOM 560 O O . CYS A 1 70 ? -6.753 9.430 16.922 1.00 87.81 70 CYS A O 1
ATOM 562 N N . THR A 1 71 ? -7.695 10.361 15.102 1.00 84.00 71 THR A N 1
ATOM 563 C CA . THR A 1 71 ? -6.662 11.383 14.880 1.00 84.00 71 THR A CA 1
ATOM 564 C C . THR A 1 71 ? -6.795 12.490 15.930 1.00 84.00 71 THR A C 1
ATOM 566 O O . THR A 1 71 ? -7.906 12.958 16.186 1.00 84.00 71 THR A O 1
ATOM 569 N N . GLU A 1 72 ? -5.695 12.915 16.557 1.00 71.50 72 GLU A N 1
ATOM 570 C CA . GLU A 1 72 ? -5.713 14.002 17.545 1.00 71.50 72 GLU A CA 1
ATOM 571 C C . GLU A 1 72 ? -5.282 15.326 16.904 1.00 71.50 72 GLU A C 1
ATOM 573 O O . GLU A 1 72 ? -4.345 15.360 16.114 1.00 71.50 72 GLU A O 1
ATOM 578 N N . ALA A 1 73 ? -5.922 16.441 17.282 1.00 60.88 73 ALA A N 1
ATOM 579 C CA . ALA A 1 73 ? -5.543 17.773 16.792 1.00 60.88 73 ALA A CA 1
ATOM 580 C C . ALA A 1 73 ? -4.091 18.145 17.157 1.00 60.88 73 ALA A C 1
ATOM 582 O O . ALA A 1 73 ? -3.415 18.819 16.390 1.00 60.88 73 ALA A O 1
ATOM 583 N N . ALA A 1 74 ? -3.581 17.636 18.284 1.00 57.19 74 ALA A N 1
ATOM 584 C CA . ALA A 1 74 ? -2.188 17.818 18.690 1.00 57.19 74 ALA A CA 1
ATOM 585 C C . ALA A 1 74 ? -1.185 17.195 17.697 1.00 57.19 74 ALA A C 1
ATOM 587 O O . ALA A 1 74 ? -0.107 17.754 17.507 1.00 57.19 74 ALA A O 1
ATOM 588 N N . ASP A 1 75 ? -1.551 16.109 16.997 1.00 60.59 75 ASP A N 1
ATOM 589 C CA . ASP A 1 75 ? -0.715 15.538 15.928 1.00 60.59 75 ASP A CA 1
ATOM 590 C C . ASP A 1 75 ? -0.650 16.444 14.686 1.00 60.59 75 ASP A C 1
ATOM 592 O O . ASP A 1 75 ? 0.159 16.187 13.803 1.00 60.59 75 ASP A O 1
ATOM 596 N N . ALA A 1 76 ? -1.493 17.478 14.593 1.00 53.72 76 ALA A N 1
ATOM 597 C CA . ALA A 1 76 ? -1.491 18.468 13.515 1.00 53.72 76 ALA A CA 1
ATOM 598 C C . ALA A 1 76 ? -0.904 19.830 13.945 1.00 53.72 76 ALA A C 1
ATOM 600 O O . ALA A 1 76 ? -0.571 20.647 13.089 1.00 53.72 76 ALA A O 1
ATOM 601 N N . GLU A 1 77 ? -0.776 20.086 15.253 1.00 49.69 77 GLU A N 1
ATOM 602 C CA . GLU A 1 77 ? -0.389 21.393 15.813 1.00 49.69 77 GLU A CA 1
ATOM 603 C C . GLU A 1 77 ? 1.018 21.420 16.450 1.00 49.69 77 GLU A C 1
ATOM 605 O O . GLU A 1 77 ? 1.583 22.500 16.634 1.00 49.69 77 GLU A O 1
ATOM 610 N N . GLU A 1 78 ? 1.631 20.270 16.761 1.00 52.59 78 GLU A N 1
ATOM 611 C CA . GLU A 1 78 ? 3.005 20.212 17.288 1.00 52.59 78 GLU A CA 1
ATOM 612 C C . GLU A 1 78 ? 4.097 20.221 16.197 1.00 52.59 78 GLU A C 1
ATOM 614 O O . GLU A 1 78 ? 3.900 19.811 15.057 1.00 52.59 78 GLU A O 1
ATOM 619 N N . GLN A 1 79 ? 5.326 20.599 16.575 1.00 42.69 79 GLN A N 1
ATOM 620 C CA . GLN A 1 79 ? 6.531 20.556 15.721 1.00 42.69 79 GLN A CA 1
ATOM 621 C C . GLN A 1 79 ? 6.937 19.144 15.236 1.00 42.69 79 GLN A C 1
ATOM 623 O O . GLN A 1 79 ? 7.880 19.024 14.458 1.00 42.69 79 GLN A O 1
ATOM 628 N N . ASN A 1 80 ? 6.220 18.094 15.658 1.00 49.47 80 ASN A N 1
ATOM 629 C CA . ASN A 1 80 ? 6.340 16.711 15.181 1.00 49.47 80 ASN A CA 1
ATOM 630 C C . ASN A 1 80 ? 5.062 16.227 14.473 1.00 49.47 80 ASN A C 1
ATOM 632 O O . ASN A 1 80 ? 4.787 15.027 14.469 1.00 49.47 80 ASN A O 1
ATOM 636 N N . ALA A 1 81 ? 4.268 17.144 13.914 1.00 64.44 81 ALA A N 1
ATOM 637 C CA . ALA A 1 81 ? 3.025 16.809 13.242 1.00 64.44 81 ALA A CA 1
ATOM 638 C C . ALA A 1 81 ? 3.244 15.824 12.083 1.00 64.44 81 ALA A C 1
ATOM 640 O O . ALA A 1 81 ? 4.169 15.973 11.277 1.00 64.44 81 ALA A O 1
ATOM 641 N N . TRP A 1 82 ? 2.408 14.791 12.019 1.00 80.88 82 TRP A N 1
ATOM 642 C CA . TRP A 1 82 ? 2.425 13.798 10.951 1.00 80.88 82 TRP A CA 1
ATOM 643 C C . TRP A 1 82 ? 1.023 13.608 10.401 1.00 80.88 82 TRP A C 1
ATOM 645 O O . TRP A 1 82 ? 0.058 13.456 11.146 1.00 80.88 82 TRP A O 1
ATOM 655 N N . ASP A 1 83 ? 0.931 13.603 9.076 1.00 85.50 83 ASP A N 1
ATOM 656 C CA . ASP A 1 83 ? -0.354 13.529 8.402 1.00 85.50 83 ASP A CA 1
ATOM 657 C C . ASP A 1 83 ? -0.921 12.110 8.449 1.00 85.50 83 ASP A C 1
ATOM 659 O O . ASP A 1 83 ? -0.238 11.122 8.157 1.00 85.50 83 ASP A O 1
ATOM 663 N N . ILE A 1 84 ? -2.211 12.029 8.765 1.00 88.06 84 ILE A N 1
ATOM 664 C CA . ILE A 1 84 ? -3.015 10.820 8.615 1.00 88.06 84 ILE A CA 1
ATOM 665 C C . ILE A 1 84 ? -3.962 11.065 7.456 1.00 88.06 84 ILE A C 1
ATOM 667 O O . ILE A 1 84 ? -4.844 11.921 7.528 1.00 88.06 84 ILE A O 1
ATOM 671 N N . ILE A 1 85 ? -3.776 10.307 6.382 1.00 89.88 85 ILE A N 1
ATOM 672 C CA . ILE A 1 85 ? -4.608 10.408 5.188 1.00 89.88 85 ILE A CA 1
ATOM 673 C C . ILE A 1 85 ? -5.303 9.085 4.903 1.00 89.88 85 ILE A C 1
ATOM 675 O O . ILE A 1 85 ? -4.799 8.006 5.207 1.00 89.88 85 ILE A O 1
ATOM 679 N N . GLU A 1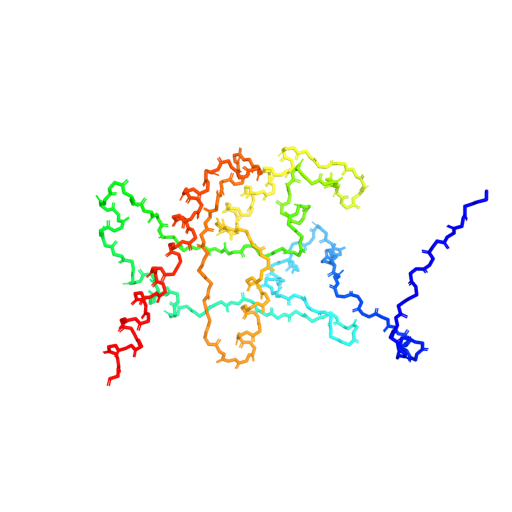 86 ? -6.463 9.185 4.267 1.00 88.62 86 GLU A N 1
ATOM 680 C CA . GLU A 1 86 ? -7.120 8.058 3.625 1.00 88.62 86 GLU A CA 1
ATOM 681 C C . GLU A 1 86 ? -6.663 7.969 2.165 1.00 88.62 86 GLU A C 1
ATOM 683 O O . GLU A 1 86 ? -6.580 8.976 1.458 1.00 88.62 86 GLU A O 1
ATOM 688 N N . GLY A 1 87 ? -6.403 6.754 1.695 1.00 86.81 87 GLY A N 1
ATOM 689 C CA . GLY A 1 87 ? -6.092 6.494 0.299 1.00 86.81 87 GLY A CA 1
ATOM 690 C C . GLY A 1 87 ? -6.139 5.011 -0.018 1.00 86.81 87 GLY A C 1
ATOM 691 O O . GLY A 1 87 ? -6.232 4.175 0.879 1.00 86.81 87 GLY A O 1
ATOM 692 N N . ASN A 1 88 ? -6.068 4.690 -1.307 1.00 86.31 88 ASN A N 1
ATOM 693 C CA . ASN A 1 88 ? -5.948 3.305 -1.735 1.00 86.31 88 ASN A CA 1
ATOM 694 C C . ASN A 1 88 ? -4.497 2.825 -1.554 1.00 86.31 88 ASN A C 1
ATOM 696 O O . ASN A 1 88 ? -3.547 3.572 -1.816 1.00 86.31 88 ASN A O 1
ATOM 700 N N . THR A 1 89 ? -4.338 1.559 -1.173 1.00 89.38 89 THR A N 1
ATOM 701 C CA . THR A 1 89 ? -3.040 0.878 -1.073 1.00 89.38 89 THR A CA 1
ATOM 702 C C . THR A 1 89 ? -2.819 0.002 -2.303 1.00 89.38 89 THR A C 1
ATOM 704 O O . THR A 1 89 ? -3.682 -0.806 -2.654 1.00 89.38 89 THR A O 1
ATOM 707 N N . MET A 1 90 ? -1.663 0.127 -2.962 1.00 90.88 90 MET A N 1
ATOM 708 C CA . MET A 1 90 ? -1.246 -0.837 -3.985 1.00 90.88 90 MET A CA 1
ATOM 709 C C . MET A 1 90 ? -0.431 -1.954 -3.334 1.00 90.88 90 MET A C 1
ATOM 711 O O . MET A 1 90 ? 0.679 -1.703 -2.873 1.00 90.88 90 MET A O 1
ATOM 715 N N . GLY A 1 91 ? -0.942 -3.184 -3.353 1.00 89.12 91 GLY A N 1
ATOM 716 C 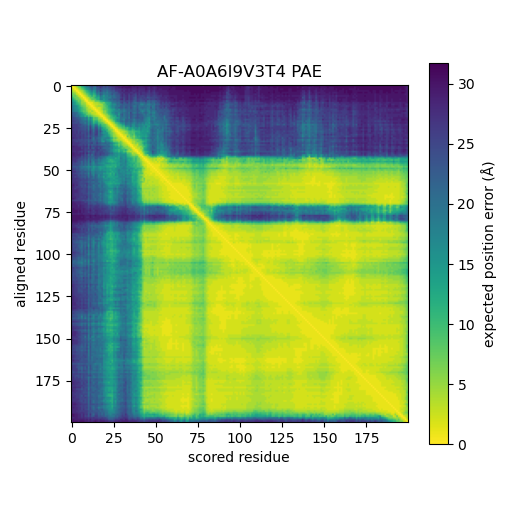CA . GLY A 1 91 ? -0.156 -4.356 -2.960 1.00 89.12 91 GLY A CA 1
ATOM 717 C C . GLY A 1 91 ? 0.600 -4.959 -4.141 1.00 89.12 91 GLY A C 1
ATOM 718 O O . GLY A 1 91 ? 0.088 -5.000 -5.262 1.00 89.12 91 GLY A O 1
ATOM 719 N N . THR A 1 92 ? 1.820 -5.423 -3.885 1.00 87.81 92 THR A N 1
ATOM 720 C CA . THR A 1 92 ? 2.733 -5.986 -4.890 1.00 87.81 92 THR A CA 1
ATOM 721 C C . THR A 1 92 ? 3.389 -7.270 -4.387 1.00 87.81 92 THR A C 1
ATOM 723 O O . THR A 1 92 ? 3.736 -7.368 -3.219 1.00 87.81 92 THR A O 1
ATOM 726 N N . ASP A 1 93 ? 3.639 -8.235 -5.273 1.00 84.81 93 ASP A N 1
ATOM 727 C CA . ASP A 1 93 ? 4.308 -9.495 -4.894 1.00 84.81 93 ASP A CA 1
ATOM 728 C C . ASP A 1 93 ? 5.844 -9.379 -4.857 1.00 84.81 93 ASP A C 1
ATOM 730 O O . ASP A 1 93 ? 6.544 -10.297 -4.432 1.00 84.81 93 ASP A O 1
ATOM 734 N N . CYS A 1 94 ? 6.394 -8.266 -5.347 1.00 89.31 94 CYS A N 1
ATOM 735 C CA . CYS A 1 94 ? 7.830 -8.048 -5.477 1.00 89.31 94 CYS A CA 1
ATOM 736 C C . CYS A 1 94 ? 8.186 -6.613 -5.097 1.00 89.31 94 CYS A C 1
ATOM 738 O O . CYS A 1 94 ? 7.694 -5.664 -5.708 1.00 89.31 94 CYS A O 1
ATOM 740 N N . PHE A 1 95 ? 9.105 -6.471 -4.141 1.00 94.19 95 PHE A N 1
ATOM 741 C CA . PHE A 1 95 ? 9.555 -5.176 -3.638 1.00 94.19 95 PHE A CA 1
ATOM 742 C C . PHE A 1 95 ? 10.213 -4.298 -4.715 1.00 94.19 95 PHE A C 1
ATOM 744 O O . PHE A 1 95 ? 10.042 -3.083 -4.700 1.00 94.19 95 PHE A O 1
ATOM 751 N N . TYR A 1 96 ? 10.961 -4.892 -5.654 1.00 96.31 96 TYR A N 1
ATOM 752 C CA . TYR A 1 96 ? 11.716 -4.154 -6.672 1.00 96.31 96 TYR A CA 1
ATOM 753 C C . TYR A 1 96 ? 10.894 -3.886 -7.933 1.00 96.31 96 TYR A C 1
ATOM 755 O O . TYR A 1 96 ? 10.236 -2.849 -8.029 1.00 96.31 96 TYR A O 1
ATOM 763 N N . GLU A 1 97 ? 10.907 -4.812 -8.892 1.00 94.44 97 GLU A N 1
ATOM 764 C CA . GLU A 1 97 ? 10.241 -4.645 -10.190 1.00 94.44 97 GLU A CA 1
ATOM 765 C C . GLU A 1 97 ? 8.724 -4.494 -10.037 1.00 94.44 97 GLU A C 1
ATOM 767 O O . GLU A 1 97 ? 8.120 -3.658 -10.706 1.00 94.44 97 GLU A O 1
ATOM 772 N N . GLY A 1 98 ? 8.119 -5.212 -9.081 1.00 89.38 98 GLY A N 1
ATOM 773 C CA . GLY A 1 98 ? 6.689 -5.099 -8.775 1.00 89.38 98 GLY A CA 1
ATOM 774 C C . GLY A 1 98 ? 6.275 -3.700 -8.311 1.00 89.38 98 GLY A C 1
ATOM 775 O O . GLY A 1 98 ? 5.157 -3.269 -8.579 1.00 89.38 98 GLY A O 1
ATOM 776 N N . GLN A 1 99 ? 7.192 -2.951 -7.693 1.00 95.75 99 GLN A N 1
ATOM 777 C CA . GLN A 1 99 ? 6.974 -1.557 -7.310 1.00 95.75 99 GLN A CA 1
ATOM 778 C C . GLN A 1 99 ? 7.644 -0.555 -8.267 1.00 95.75 99 GLN A C 1
ATOM 780 O O . GLN A 1 99 ? 7.722 0.634 -7.940 1.00 95.75 99 GLN A O 1
ATOM 785 N N . GLY A 1 100 ? 8.170 -1.002 -9.413 1.00 95.06 100 GLY A N 1
ATOM 786 C CA . GLY A 1 100 ? 8.840 -0.163 -10.411 1.00 95.06 100 GLY A CA 1
ATOM 787 C C . GLY A 1 100 ? 10.124 0.511 -9.917 1.00 95.06 100 GLY A C 1
ATOM 788 O O . GLY A 1 100 ? 10.417 1.637 -10.313 1.00 95.06 100 GLY A O 1
ATOM 789 N N . ARG A 1 101 ? 10.856 -0.106 -8.983 1.00 98.06 101 ARG A N 1
ATOM 790 C CA . ARG A 1 101 ? 12.116 0.447 -8.454 1.00 98.06 101 ARG A CA 1
ATOM 791 C C . ARG A 1 101 ? 13.268 0.259 -9.434 1.00 98.06 101 ARG A C 1
ATOM 793 O O . ARG A 1 101 ? 13.318 -0.754 -10.116 1.00 98.06 101 ARG A O 1
ATOM 800 N N . LEU A 1 102 ? 14.222 1.188 -9.461 1.00 98.12 102 LEU A N 1
ATOM 801 C CA . LEU A 1 102 ? 15.399 1.129 -10.349 1.00 98.12 102 LEU A CA 1
ATOM 802 C C . LEU A 1 102 ? 16.696 0.714 -9.640 1.00 98.12 102 LEU A C 1
ATOM 804 O O . LEU A 1 102 ? 17.784 0.835 -10.194 1.00 98.12 102 LEU A O 1
ATOM 808 N N . ASP A 1 103 ? 16.588 0.261 -8.395 1.00 97.31 103 ASP A N 1
ATOM 809 C CA . ASP A 1 103 ? 17.708 -0.114 -7.530 1.00 97.31 103 ASP A CA 1
ATOM 810 C C . ASP A 1 103 ? 17.699 -1.604 -7.155 1.00 97.31 103 ASP A C 1
ATOM 812 O O . ASP A 1 103 ? 18.300 -2.010 -6.159 1.00 97.31 103 ASP A O 1
ATOM 816 N N . GLY A 1 104 ? 16.989 -2.411 -7.947 1.00 95.12 104 GLY A N 1
ATOM 817 C CA . GLY A 1 104 ? 16.992 -3.865 -7.853 1.00 95.12 104 GLY A CA 1
ATOM 818 C C . GLY A 1 104 ? 18.114 -4.501 -8.670 1.00 95.12 104 GLY A C 1
ATOM 819 O O . GLY A 1 104 ? 18.741 -3.864 -9.512 1.00 95.12 104 GLY A O 1
ATOM 820 N N . ALA A 1 105 ? 18.337 -5.798 -8.450 1.00 94.75 105 ALA A N 1
ATOM 821 C CA . ALA A 1 105 ? 19.258 -6.584 -9.273 1.00 94.75 105 ALA A CA 1
ATOM 822 C C . ALA A 1 105 ? 18.746 -6.7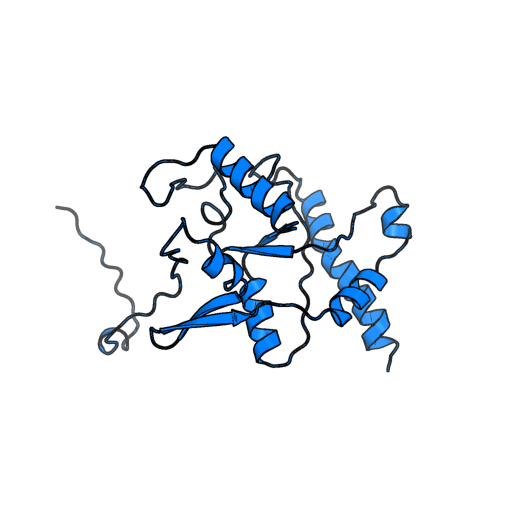88 -10.715 1.00 94.75 105 ALA A C 1
ATOM 824 O O . ALA A 1 105 ? 19.547 -6.984 -11.625 1.00 94.75 105 ALA A O 1
ATOM 825 N N . SER A 1 106 ? 17.424 -6.731 -10.910 1.00 92.00 106 SER A N 1
ATOM 826 C CA . SER A 1 106 ? 16.743 -6.742 -12.207 1.00 92.00 106 SER A CA 1
ATOM 827 C C . SER A 1 106 ? 15.818 -5.532 -12.304 1.00 92.00 106 SER A C 1
ATOM 829 O O . SER A 1 106 ? 15.262 -5.105 -11.289 1.00 92.00 106 SER A O 1
ATOM 831 N N . CYS A 1 107 ? 15.703 -4.966 -13.505 1.00 95.31 107 CYS A N 1
ATOM 832 C CA . CYS A 1 107 ? 14.852 -3.817 -13.818 1.00 95.31 107 CYS A CA 1
ATOM 833 C C . CYS A 1 107 ? 14.323 -3.939 -15.253 1.00 95.31 107 CYS A C 1
ATOM 835 O O . CYS A 1 107 ? 14.725 -3.176 -16.135 1.00 95.31 107 CYS A O 1
ATOM 837 N N . THR A 1 108 ? 13.467 -4.926 -15.516 1.00 92.56 108 THR A N 1
ATOM 838 C CA . THR A 1 108 ? 13.073 -5.300 -16.880 1.00 92.56 108 THR A CA 1
ATOM 839 C C . THR A 1 108 ? 11.554 -5.338 -17.064 1.00 92.56 108 THR A C 1
ATOM 841 O O . THR A 1 108 ? 10.791 -5.716 -16.180 1.00 92.56 108 THR A O 1
ATOM 844 N N . LYS A 1 109 ? 11.086 -4.897 -18.233 1.00 86.62 109 LYS A N 1
ATOM 845 C CA . LYS A 1 109 ? 9.687 -4.971 -18.667 1.00 86.62 109 LYS A CA 1
ATOM 846 C C . LYS A 1 109 ? 9.350 -6.386 -19.142 1.00 86.62 109 LYS A C 1
ATOM 848 O O . LYS A 1 109 ? 10.224 -7.179 -19.475 1.00 86.62 109 LYS A O 1
ATOM 853 N N . ALA A 1 110 ? 8.058 -6.671 -19.301 1.00 82.00 110 ALA A N 1
ATOM 854 C CA . ALA A 1 110 ? 7.581 -7.963 -19.805 1.00 82.00 110 ALA A CA 1
ATOM 855 C C . ALA A 1 110 ? 8.122 -8.345 -21.201 1.00 82.00 110 ALA A C 1
ATOM 857 O O . ALA A 1 110 ? 8.170 -9.523 -21.537 1.00 82.00 110 ALA A O 1
ATOM 858 N N . ASN A 1 111 ? 8.530 -7.368 -22.017 1.00 87.25 111 ASN A N 1
ATOM 859 C CA . ASN A 1 111 ? 9.130 -7.604 -23.333 1.00 87.25 111 ASN A CA 1
ATOM 860 C C . ASN A 1 111 ? 10.656 -7.823 -23.293 1.00 87.25 111 ASN A C 1
ATOM 862 O O . ASN A 1 111 ? 11.266 -7.909 -24.352 1.00 87.25 111 ASN A O 1
ATOM 866 N N . GLY A 1 112 ? 11.268 -7.891 -22.107 1.00 89.25 112 GLY A N 1
ATOM 867 C CA . GLY A 1 112 ? 12.709 -8.099 -21.941 1.00 89.25 112 GLY A CA 1
ATOM 868 C C . GLY A 1 112 ? 13.556 -6.824 -21.975 1.00 89.25 112 GLY A C 1
ATOM 869 O O . GLY A 1 112 ? 14.755 -6.899 -21.726 1.00 89.25 112 GLY A O 1
ATOM 870 N N . GLU A 1 113 ? 12.962 -5.655 -22.222 1.00 93.62 113 GLU A N 1
ATOM 871 C CA . GLU A 1 113 ? 13.692 -4.382 -22.248 1.00 93.62 113 GLU A CA 1
ATOM 872 C C . GLU A 1 113 ? 13.786 -3.744 -20.855 1.00 93.62 113 GLU A C 1
ATOM 874 O O . GLU A 1 113 ? 12.818 -3.815 -20.092 1.00 93.62 113 GLU A O 1
ATOM 879 N N . PRO A 1 114 ? 14.888 -3.060 -20.502 1.00 96.12 114 PRO A N 1
ATOM 880 C CA . PRO A 1 114 ? 14.962 -2.304 -19.258 1.00 96.12 114 PRO A CA 1
ATOM 881 C C . PRO A 1 114 ? 13.882 -1.214 -19.172 1.00 96.12 114 PRO A C 1
ATOM 883 O O . PRO A 1 114 ? 13.570 -0.555 -20.167 1.00 96.12 114 PRO A O 1
ATOM 886 N N . TYR A 1 115 ? 13.314 -0.987 -17.985 1.00 95.94 115 TYR A N 1
ATOM 887 C CA . TYR A 1 115 ? 12.484 0.202 -17.749 1.00 95.94 115 TYR A CA 1
ATOM 888 C C . TYR A 1 115 ? 13.316 1.377 -17.235 1.00 95.94 115 TYR A C 1
ATOM 890 O O . TYR A 1 115 ? 14.334 1.202 -16.571 1.00 95.94 115 TYR A O 1
ATOM 898 N N . THR A 1 116 ? 12.885 2.590 -17.574 1.00 97.50 116 THR A N 1
ATOM 899 C CA . THR A 1 116 ? 13.582 3.840 -17.247 1.00 97.50 116 THR A CA 1
ATOM 900 C C . THR A 1 116 ? 12.949 4.559 -16.052 1.00 97.50 116 THR A C 1
ATOM 902 O O . THR A 1 116 ? 11.899 4.167 -15.534 1.00 97.50 116 THR A O 1
ATOM 905 N N . VAL A 1 117 ? 13.571 5.665 -15.627 1.00 98.00 117 VAL A N 1
ATOM 906 C CA . VAL A 1 117 ? 12.987 6.601 -14.648 1.00 98.00 117 VAL A CA 1
ATOM 907 C C . VAL A 1 117 ? 11.638 7.133 -15.129 1.00 98.00 117 VAL A C 1
ATOM 909 O O . VAL A 1 117 ? 10.702 7.205 -14.334 1.00 98.00 117 VAL A O 1
ATOM 912 N N . ASP A 1 118 ? 11.505 7.444 -16.417 1.00 98.25 118 ASP A N 1
ATOM 913 C CA . ASP A 1 118 ? 10.254 7.963 -16.972 1.00 98.25 118 ASP A CA 1
ATOM 914 C C . ASP A 1 118 ? 9.150 6.903 -16.955 1.00 98.25 118 ASP A C 1
ATOM 916 O O . ASP A 1 118 ? 8.017 7.209 -16.586 1.00 98.25 118 ASP A O 1
ATOM 920 N N . ASP A 1 119 ? 9.473 5.643 -17.272 1.00 97.00 119 ASP A N 1
ATOM 921 C CA . ASP A 1 119 ? 8.518 4.533 -17.163 1.00 97.00 119 ASP A CA 1
ATOM 922 C C . ASP A 1 119 ? 7.998 4.387 -15.725 1.00 97.00 119 ASP A C 1
ATOM 924 O O . ASP A 1 119 ? 6.784 4.334 -15.504 1.00 97.00 119 ASP A O 1
ATOM 928 N N . LYS A 1 120 ? 8.914 4.388 -14.743 1.00 96.94 120 LYS A N 1
ATOM 929 C CA . LYS A 1 120 ? 8.582 4.364 -13.311 1.00 96.94 120 LYS A CA 1
ATOM 930 C C . LYS A 1 120 ? 7.669 5.533 -12.943 1.00 96.94 120 LYS A C 1
ATOM 932 O O . LYS A 1 120 ? 6.623 5.325 -12.333 1.00 96.94 120 LYS A O 1
ATOM 937 N N . LEU A 1 121 ? 8.063 6.766 -13.264 1.00 98.12 121 LEU A N 1
ATOM 938 C CA . LEU A 1 121 ? 7.321 7.957 -12.848 1.00 98.12 121 LEU A CA 1
ATOM 939 C C . LEU A 1 121 ? 5.944 8.024 -13.507 1.00 98.12 121 LEU A C 1
ATOM 941 O O . LEU A 1 121 ? 4.980 8.389 -12.840 1.00 98.12 121 LEU A O 1
ATOM 945 N N . ASN A 1 122 ? 5.826 7.629 -14.774 1.00 96.12 122 ASN A N 1
ATOM 946 C CA . ASN A 1 122 ? 4.539 7.546 -15.458 1.00 96.12 122 ASN A CA 1
ATOM 947 C C . ASN A 1 122 ? 3.627 6.502 -14.806 1.00 96.12 122 ASN A C 1
ATOM 949 O O . ASN A 1 122 ? 2.449 6.773 -14.584 1.00 96.12 122 ASN A O 1
ATOM 953 N N . PHE A 1 123 ? 4.161 5.332 -14.446 1.00 93.88 123 PHE A N 1
ATOM 954 C CA . PHE A 1 123 ? 3.413 4.319 -13.703 1.00 93.88 123 PHE A CA 1
ATOM 955 C C . PHE A 1 123 ? 2.936 4.838 -12.338 1.00 93.88 123 PHE A C 1
ATOM 957 O O . PHE A 1 123 ? 1.742 4.780 -12.045 1.00 93.88 123 PHE A O 1
ATOM 964 N N . LEU A 1 124 ? 3.838 5.403 -11.531 1.00 93.25 124 LEU A N 1
ATOM 965 C CA . LEU A 1 124 ? 3.509 5.897 -10.191 1.00 93.25 124 LEU A CA 1
ATOM 966 C C . LEU A 1 124 ? 2.505 7.056 -10.223 1.00 93.25 124 LEU A C 1
ATOM 968 O O . LEU A 1 124 ? 1.577 7.070 -9.417 1.00 93.25 124 LEU A O 1
ATOM 972 N N . LYS A 1 125 ? 2.647 7.993 -11.170 1.00 95.31 125 LYS A N 1
ATOM 973 C CA . LYS A 1 125 ? 1.688 9.092 -11.361 1.00 95.31 125 LYS A CA 1
ATOM 974 C C . LYS A 1 125 ? 0.310 8.569 -11.738 1.00 95.31 125 LYS A C 1
ATOM 976 O O . LYS A 1 125 ? -0.667 8.980 -11.131 1.00 95.31 125 LYS A O 1
ATOM 981 N N . ARG A 1 126 ? 0.218 7.593 -12.647 1.00 91.75 126 ARG A N 1
ATOM 982 C CA . ARG A 1 126 ? -1.065 6.948 -12.969 1.00 91.75 126 ARG A CA 1
ATOM 983 C C . ARG A 1 126 ? -1.706 6.297 -11.744 1.00 91.75 126 ARG A C 1
ATOM 985 O O . ARG A 1 126 ? -2.887 6.512 -11.494 1.00 91.75 126 ARG A O 1
ATOM 992 N N . CYS A 1 127 ? -0.938 5.552 -10.945 1.00 84.88 127 CYS A N 1
ATOM 993 C CA . CYS A 1 127 ? -1.445 4.980 -9.695 1.00 84.88 127 CYS A CA 1
ATOM 994 C C . CYS A 1 127 ? -1.971 6.069 -8.743 1.00 84.88 127 CYS A C 1
ATOM 996 O O . CYS A 1 127 ? -3.052 5.925 -8.172 1.00 84.88 127 CYS A O 1
ATOM 998 N N . HIS A 1 128 ? -1.229 7.164 -8.590 1.00 91.62 128 HIS A N 1
ATOM 999 C CA . HIS A 1 128 ? -1.588 8.258 -7.693 1.00 91.62 128 HIS A CA 1
ATOM 1000 C C . HIS A 1 128 ? -2.815 9.058 -8.167 1.00 91.62 128 HIS A C 1
ATOM 1002 O O . HIS A 1 128 ? -3.753 9.262 -7.388 1.00 91.62 128 HIS A O 1
ATOM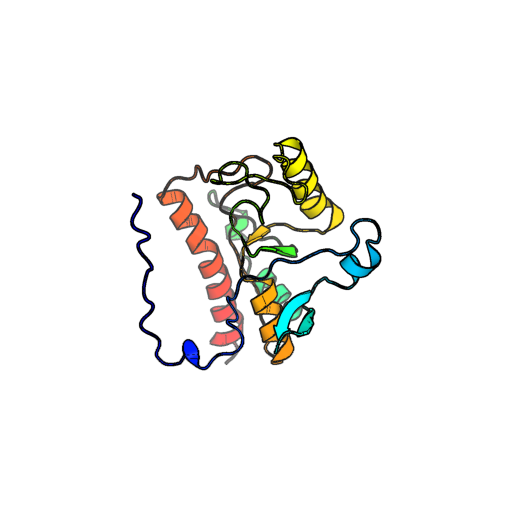 1008 N N . ASP A 1 129 ? -2.806 9.496 -9.427 1.00 88.56 129 ASP A N 1
ATOM 1009 C CA . ASP A 1 129 ? -3.750 10.462 -9.995 1.00 88.56 129 ASP A CA 1
ATOM 1010 C C . ASP A 1 129 ? -5.043 9.793 -10.480 1.00 88.56 129 ASP A C 1
ATOM 1012 O O . ASP A 1 129 ? -6.132 10.316 -10.254 1.00 88.56 129 ASP A O 1
ATOM 1016 N N . GLU A 1 130 ? -4.944 8.622 -11.119 1.00 85.94 130 GLU A N 1
ATOM 1017 C CA . GLU A 1 130 ? -6.099 7.934 -11.719 1.00 85.94 130 GLU A CA 1
ATOM 1018 C C . GLU A 1 130 ? -6.744 6.926 -10.758 1.00 85.94 130 GLU A C 1
ATOM 1020 O O . GLU A 1 130 ? -7.958 6.722 -10.800 1.00 85.94 130 GLU A O 1
ATOM 1025 N N . CYS A 1 131 ? -5.945 6.285 -9.895 1.00 79.94 131 CYS A N 1
ATOM 1026 C CA . CYS A 1 131 ? -6.407 5.203 -9.015 1.00 79.94 131 CYS A CA 1
ATOM 1027 C C . CYS A 1 131 ? -6.501 5.604 -7.534 1.00 79.94 131 CYS A C 1
ATOM 1029 O O . CYS A 1 131 ? -6.904 4.782 -6.709 1.00 79.94 131 CYS A O 1
ATOM 1031 N N . GLY A 1 132 ? -6.122 6.835 -7.174 1.00 82.19 132 GLY A N 1
ATOM 1032 C CA . GLY A 1 132 ? -6.162 7.310 -5.788 1.00 82.19 132 GLY A CA 1
ATOM 1033 C C . GLY A 1 132 ? -5.201 6.574 -4.847 1.00 82.19 132 GLY A C 1
ATOM 1034 O O . GLY A 1 132 ? -5.430 6.553 -3.637 1.00 82.19 132 GLY A O 1
ATOM 1035 N N . ILE A 1 133 ? -4.150 5.943 -5.385 1.00 89.88 133 ILE A N 1
ATOM 1036 C CA . ILE A 1 133 ? -3.154 5.227 -4.583 1.00 89.88 133 ILE A CA 1
ATOM 1037 C C . ILE A 1 133 ? -2.311 6.237 -3.800 1.00 89.88 133 ILE A C 1
ATOM 1039 O O . ILE A 1 133 ? -1.906 7.272 -4.339 1.00 89.88 133 ILE A O 1
ATOM 1043 N N . ARG A 1 134 ? -2.052 5.955 -2.521 1.00 92.94 134 ARG A N 1
ATOM 1044 C CA . ARG A 1 134 ? -1.237 6.817 -1.644 1.00 92.94 134 ARG A CA 1
ATOM 1045 C C . ARG A 1 134 ? -0.018 6.115 -1.054 1.00 92.94 134 ARG A C 1
ATOM 1047 O O . ARG A 1 134 ? 0.957 6.787 -0.733 1.00 92.94 134 ARG A O 1
ATOM 1054 N N . ASN A 1 135 ? -0.022 4.789 -0.987 1.00 96.38 135 ASN A N 1
ATOM 1055 C CA . ASN A 1 135 ? 1.120 3.982 -0.565 1.00 96.38 135 ASN A CA 1
ATOM 1056 C C . ASN A 1 135 ? 1.203 2.663 -1.355 1.00 96.38 135 ASN A C 1
ATOM 1058 O O . ASN A 1 135 ? 0.297 2.291 -2.105 1.00 96.38 135 ASN A O 1
ATOM 1062 N N . ILE A 1 136 ? 2.340 1.984 -1.198 1.00 94.81 136 ILE A N 1
ATOM 1063 C CA . ILE A 1 136 ? 2.655 0.711 -1.849 1.00 94.81 136 ILE A CA 1
ATOM 1064 C C . ILE A 1 136 ? 3.256 -0.222 -0.796 1.00 94.81 136 ILE A C 1
ATOM 1066 O O . ILE A 1 136 ? 4.201 0.173 -0.113 1.00 94.81 136 ILE A O 1
ATOM 1070 N N . GLU A 1 137 ? 2.730 -1.437 -0.685 1.00 95.81 137 GLU A N 1
ATOM 1071 C CA . GLU A 1 137 ? 3.216 -2.497 0.209 1.00 95.81 137 GLU A CA 1
ATOM 1072 C C . GLU A 1 137 ? 2.962 -3.883 -0.424 1.00 95.81 137 GLU A C 1
ATOM 1074 O O . GLU A 1 137 ? 2.944 -3.981 -1.659 1.00 95.81 137 GLU A O 1
ATOM 1079 N N . MET A 1 138 ? 2.899 -4.969 0.355 1.00 94.75 138 MET A N 1
ATOM 1080 C CA . MET A 1 138 ? 2.939 -6.336 -0.184 1.00 94.75 138 MET A CA 1
ATOM 1081 C C . MET A 1 138 ? 1.871 -7.291 0.380 1.00 94.75 138 MET A C 1
ATOM 1083 O O . MET A 1 138 ? 1.728 -8.409 -0.113 1.00 94.75 138 MET A O 1
ATOM 1087 N N . GLU A 1 139 ? 1.068 -6.877 1.357 1.00 93.38 139 GLU A N 1
ATOM 1088 C CA . GLU A 1 139 ? 0.165 -7.750 2.107 1.00 93.38 139 GLU A CA 1
ATOM 1089 C C . GLU A 1 139 ? -1.311 -7.318 2.037 1.00 93.38 139 GLU A C 1
ATOM 1091 O O . GLU A 1 139 ? -2.208 -8.166 2.159 1.00 93.38 139 GLU A O 1
ATOM 1096 N N . ALA A 1 140 ? -1.598 -6.031 1.817 1.00 88.88 140 ALA A N 1
ATOM 1097 C CA . ALA A 1 140 ? -2.921 -5.451 2.028 1.00 88.88 140 ALA A CA 1
ATOM 1098 C C . ALA A 1 140 ? -4.021 -6.079 1.158 1.00 88.88 140 ALA A C 1
ATOM 1100 O O . ALA A 1 140 ? -5.060 -6.441 1.720 1.00 88.88 140 ALA A O 1
ATOM 1101 N N . PRO A 1 141 ? -3.854 -6.309 -0.164 1.00 86.88 141 PRO A N 1
ATOM 1102 C CA . PRO A 1 141 ? -4.917 -6.912 -0.968 1.00 86.88 141 PRO A CA 1
ATOM 1103 C C . PRO A 1 141 ? -5.265 -8.330 -0.511 1.00 86.88 141 PRO A C 1
ATOM 1105 O O . PRO A 1 141 ? -6.433 -8.725 -0.521 1.00 86.88 141 PRO A O 1
ATOM 1108 N N . MET A 1 142 ? -4.259 -9.101 -0.090 1.00 88.62 142 MET A N 1
ATOM 1109 C CA . MET A 1 142 ? -4.437 -10.471 0.387 1.00 88.62 142 MET A CA 1
ATOM 1110 C C . MET A 1 142 ? -5.179 -10.484 1.717 1.00 88.62 142 MET A C 1
ATOM 1112 O O . MET A 1 142 ? -6.150 -11.230 1.877 1.00 88.62 142 MET A O 1
ATOM 1116 N N . PHE A 1 143 ? -4.750 -9.619 2.636 1.00 91.62 143 PHE A N 1
ATOM 1117 C CA . PHE A 1 143 ? -5.364 -9.449 3.942 1.00 91.62 143 PHE A CA 1
ATOM 1118 C C . PHE A 1 143 ? -6.819 -8.972 3.826 1.00 91.62 143 PHE A C 1
ATOM 1120 O O . PHE A 1 143 ? -7.712 -9.590 4.410 1.00 91.62 143 PHE A O 1
ATOM 1127 N N . ALA A 1 144 ? -7.087 -7.955 3.001 1.00 88.81 144 ALA A N 1
ATOM 1128 C CA . ALA A 1 144 ? -8.432 -7.452 2.726 1.00 88.81 144 ALA A CA 1
ATOM 1129 C C . ALA A 1 144 ? -9.338 -8.539 2.134 1.00 88.81 144 ALA A C 1
ATOM 1131 O O . ALA A 1 144 ? -10.447 -8.766 2.612 1.00 88.81 144 ALA A O 1
ATOM 1132 N N . ALA A 1 145 ? -8.860 -9.259 1.115 1.00 86.81 145 ALA A N 1
ATOM 1133 C CA . ALA A 1 145 ? -9.659 -10.288 0.459 1.00 86.81 145 ALA A CA 1
ATOM 1134 C C . ALA A 1 145 ? -9.970 -11.476 1.377 1.00 86.81 145 ALA A C 1
ATOM 1136 O O . ALA A 1 145 ? -11.067 -12.033 1.318 1.00 86.81 145 ALA A O 1
ATOM 1137 N N . LEU A 1 146 ? -9.014 -11.886 2.216 1.00 90.69 146 LEU A N 1
ATOM 1138 C CA . LEU A 1 146 ? -9.217 -12.969 3.173 1.00 90.69 146 LEU A CA 1
ATOM 1139 C C . LEU A 1 146 ? -10.217 -12.570 4.260 1.00 90.69 146 LEU A C 1
ATOM 1141 O O . LEU A 1 146 ? -11.176 -13.297 4.505 1.00 90.69 146 LEU A O 1
ATOM 1145 N N . THR A 1 147 ? -10.001 -11.420 4.894 1.00 93.06 147 THR A N 1
ATOM 1146 C CA . THR A 1 147 ? -10.846 -10.949 5.999 1.00 93.06 147 THR A CA 1
ATOM 1147 C C . THR A 1 147 ? -12.275 -10.695 5.535 1.00 93.06 147 THR A C 1
ATOM 1149 O O . THR A 1 147 ? -13.206 -11.205 6.160 1.00 93.06 147 THR A O 1
ATOM 1152 N N . LEU A 1 148 ? -12.455 -10.055 4.375 1.00 88.62 148 LEU A N 1
ATOM 1153 C CA . LEU A 1 148 ? -13.765 -9.880 3.751 1.00 88.62 148 LEU A CA 1
ATOM 1154 C C . LEU A 1 148 ? -14.450 -11.223 3.467 1.00 88.62 148 LEU A C 1
ATOM 1156 O O . LEU A 1 148 ? -15.621 -11.401 3.794 1.00 88.62 148 LEU A O 1
ATOM 1160 N N . HIS A 1 149 ? -13.723 -12.190 2.897 1.00 89.06 149 HIS A N 1
ATOM 1161 C CA . HIS A 1 149 ? -14.259 -13.524 2.613 1.00 89.06 149 HIS A CA 1
ATOM 1162 C C . HIS A 1 149 ? -14.700 -14.271 3.881 1.00 89.06 149 HIS A C 1
ATOM 1164 O O . HIS A 1 149 ? -15.680 -15.012 3.848 1.00 89.06 149 HIS A O 1
ATOM 1170 N N . CYS A 1 150 ? -14.006 -14.055 4.999 1.00 95.88 150 CYS A N 1
ATOM 1171 C CA . CYS A 1 150 ? -14.334 -14.640 6.296 1.00 95.88 150 CYS A CA 1
ATOM 1172 C C . CYS A 1 150 ? -15.380 -13.840 7.096 1.00 95.88 150 CYS A C 1
ATOM 1174 O O . CYS A 1 150 ? -15.698 -14.232 8.216 1.00 95.88 150 CYS A O 1
ATOM 1176 N N . GLY A 1 151 ? -15.907 -12.728 6.568 1.00 94.19 151 GLY A N 1
ATOM 1177 C CA . GLY A 1 151 ? -16.846 -11.864 7.295 1.00 94.19 151 GLY A CA 1
ATOM 1178 C C . GLY A 1 151 ? -16.212 -11.109 8.472 1.00 94.19 151 GLY A C 1
ATOM 1179 O O . GLY A 1 151 ? -16.907 -10.734 9.414 1.00 94.19 151 GLY A O 1
ATOM 1180 N N . ILE A 1 152 ? -14.894 -10.898 8.438 1.00 96.56 152 ILE A N 1
ATOM 1181 C CA . ILE A 1 152 ? -14.123 -10.198 9.467 1.00 96.56 152 ILE A CA 1
ATOM 1182 C C . ILE A 1 152 ? -13.909 -8.752 9.018 1.00 96.56 152 ILE A C 1
ATOM 1184 O O . ILE A 1 152 ? -13.383 -8.501 7.935 1.00 96.56 152 ILE A O 1
ATOM 1188 N N . ARG A 1 153 ? -14.275 -7.788 9.871 1.00 94.69 153 ARG A N 1
ATOM 1189 C CA . ARG A 1 153 ? -13.948 -6.374 9.639 1.00 94.69 153 ARG A CA 1
ATOM 1190 C C . ARG A 1 153 ? -12.451 -6.162 9.826 1.00 94.69 153 ARG A C 1
ATOM 1192 O O . ARG A 1 153 ? -11.912 -6.502 10.877 1.00 94.69 153 ARG A O 1
ATOM 1199 N N . ALA A 1 154 ? -11.808 -5.578 8.825 1.00 94.69 154 ALA A N 1
ATOM 1200 C CA . ALA A 1 154 ? -10.377 -5.314 8.822 1.00 94.69 154 ALA A CA 1
ATOM 1201 C C . ALA A 1 154 ? -10.076 -3.926 8.256 1.00 94.69 154 ALA A C 1
ATOM 1203 O O . ALA A 1 154 ? -10.884 -3.358 7.517 1.00 94.69 154 ALA A O 1
ATOM 1204 N N . ALA A 1 155 ? -8.911 -3.403 8.623 1.00 94.38 155 ALA A N 1
ATOM 1205 C CA . ALA A 1 155 ? -8.340 -2.164 8.120 1.00 94.38 155 ALA A CA 1
ATOM 1206 C C . ALA A 1 155 ? -6.823 -2.327 7.989 1.00 94.38 155 ALA A C 1
ATOM 1208 O O . ALA A 1 155 ? -6.227 -3.151 8.685 1.00 94.38 155 ALA A O 1
ATOM 1209 N N . ASP A 1 156 ? -6.228 -1.524 7.115 1.00 94.81 156 ASP A N 1
ATOM 1210 C CA . ASP A 1 156 ? -4.785 -1.411 6.923 1.00 94.81 156 ASP A CA 1
ATOM 1211 C C . ASP A 1 156 ? -4.334 -0.011 7.357 1.00 94.81 156 ASP A C 1
ATOM 1213 O O . ASP A 1 156 ? -4.960 0.991 7.007 1.00 94.81 156 ASP A O 1
ATOM 1217 N N . VAL A 1 157 ? -3.279 0.043 8.170 1.00 95.69 157 VAL A N 1
ATOM 1218 C CA . VAL A 1 157 ? -2.703 1.278 8.706 1.00 95.69 157 VAL A CA 1
ATOM 1219 C C . VAL A 1 157 ? -1.196 1.192 8.541 1.00 95.69 157 VAL A C 1
ATOM 1221 O O . VAL A 1 157 ? -0.495 0.582 9.347 1.00 95.69 157 VAL A O 1
ATOM 1224 N N . CYS A 1 158 ? -0.705 1.836 7.491 1.00 95.75 158 CYS A N 1
ATOM 1225 C CA . CYS A 1 158 ? 0.708 1.880 7.158 1.00 95.75 158 CYS A CA 1
ATOM 1226 C C . CYS A 1 158 ? 1.311 3.260 7.437 1.00 95.75 158 CYS A C 1
ATOM 1228 O O . CYS A 1 158 ? 0.628 4.282 7.405 1.00 95.75 158 CYS A O 1
ATOM 1230 N N . VAL A 1 159 ? 2.629 3.288 7.632 1.00 96.06 159 VAL A N 1
ATOM 1231 C CA . VAL A 1 159 ? 3.430 4.514 7.547 1.00 96.06 159 VAL A CA 1
ATOM 1232 C C . VAL A 1 159 ? 4.239 4.506 6.253 1.00 96.06 159 VAL A C 1
ATOM 1234 O O . VAL A 1 159 ? 4.736 3.466 5.821 1.00 96.06 159 VAL A O 1
ATOM 1237 N N . THR A 1 160 ? 4.392 5.665 5.619 1.00 95.88 160 THR A N 1
ATOM 1238 C CA . THR A 1 160 ? 5.228 5.818 4.424 1.00 95.88 160 THR A CA 1
ATOM 1239 C C . THR A 1 160 ? 6.660 6.172 4.814 1.00 95.88 160 THR A C 1
ATOM 1241 O O . THR A 1 160 ? 6.887 7.174 5.489 1.00 95.88 160 THR A O 1
ATOM 1244 N N . LEU A 1 161 ? 7.639 5.390 4.354 1.00 96.94 161 LEU A N 1
ATOM 1245 C CA . LEU A 1 161 ? 9.056 5.607 4.693 1.00 96.94 161 LEU A CA 1
ATOM 1246 C C . LEU A 1 161 ? 9.799 6.528 3.714 1.00 96.94 161 LEU A C 1
ATOM 1248 O O . LEU A 1 161 ? 10.885 7.016 4.025 1.00 96.94 161 LEU A O 1
ATOM 1252 N N . LEU A 1 162 ? 9.237 6.738 2.522 1.00 97.06 162 LEU A N 1
ATOM 1253 C CA . LEU A 1 162 ? 9.784 7.598 1.477 1.00 97.06 162 LEU A CA 1
ATOM 1254 C C . LEU A 1 162 ? 8.70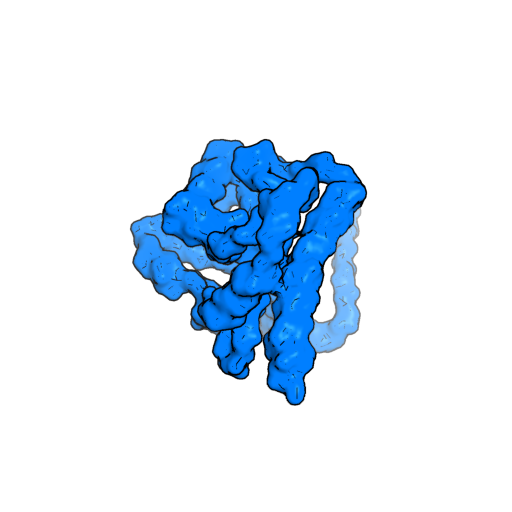9 7.996 0.459 1.00 97.06 162 LEU A C 1
ATOM 1256 O O . LEU A 1 162 ? 7.731 7.271 0.269 1.00 97.06 162 LEU A O 1
ATOM 1260 N N . ASN A 1 163 ? 8.954 9.084 -0.271 1.00 97.56 163 ASN A N 1
ATOM 1261 C CA . ASN A 1 163 ? 8.184 9.438 -1.459 1.00 97.56 163 ASN A CA 1
ATOM 1262 C C . ASN A 1 163 ? 8.777 8.757 -2.707 1.00 97.56 163 ASN A C 1
ATOM 1264 O O . ASN A 1 163 ? 9.871 9.098 -3.162 1.00 97.56 163 ASN A O 1
ATOM 1268 N N . ARG A 1 164 ? 8.044 7.804 -3.298 1.00 98.06 164 ARG A N 1
ATOM 1269 C CA . ARG A 1 164 ? 8.499 7.051 -4.484 1.00 98.06 164 ARG A CA 1
ATOM 1270 C C . ARG A 1 164 ? 8.596 7.893 -5.760 1.00 98.06 164 ARG A C 1
ATOM 1272 O O . ARG A 1 164 ? 9.320 7.504 -6.680 1.00 98.06 164 ARG A O 1
ATOM 1279 N N . LEU A 1 165 ? 7.925 9.047 -5.802 1.00 97.44 165 LEU A N 1
ATOM 1280 C CA . LEU A 1 165 ? 8.069 10.026 -6.884 1.00 97.44 165 LEU A CA 1
ATOM 1281 C C . LEU A 1 165 ? 9.416 10.765 -6.827 1.00 97.44 165 LEU A C 1
ATOM 1283 O O . LEU A 1 165 ? 9.845 11.319 -7.833 1.00 97.44 165 LEU A O 1
ATOM 1287 N N . GLU A 1 166 ? 10.102 10.736 -5.681 1.00 97.81 166 GLU A N 1
ATOM 1288 C CA . GLU A 1 166 ? 11.380 11.426 -5.459 1.00 97.81 166 GLU A CA 1
ATOM 1289 C C . GLU A 1 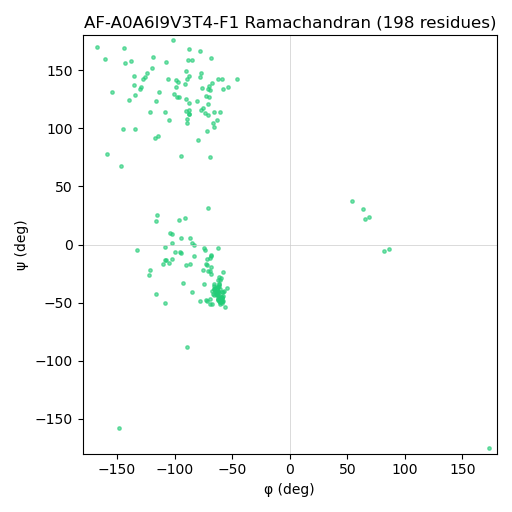166 ? 12.583 10.472 -5.404 1.00 97.81 166 GLU A C 1
ATOM 1291 O O . GLU A 1 166 ? 13.735 10.903 -5.480 1.00 97.81 166 GLU A O 1
ATOM 1296 N N . GLY A 1 167 ? 12.353 9.164 -5.281 1.00 97.81 167 GLY A N 1
ATOM 1297 C CA . GLY A 1 167 ? 13.439 8.193 -5.227 1.00 97.81 167 GLY A CA 1
ATOM 1298 C C . GLY A 1 167 ? 12.993 6.770 -4.926 1.00 97.81 167 GLY A C 1
ATOM 1299 O O . GLY A 1 167 ? 11.805 6.464 -4.873 1.00 97.81 167 GLY A O 1
ATOM 1300 N N . ASP A 1 168 ? 13.973 5.884 -4.774 1.00 98.31 168 ASP A N 1
ATOM 1301 C CA . ASP A 1 168 ? 13.755 4.495 -4.357 1.00 98.31 168 ASP A CA 1
ATOM 1302 C C . ASP A 1 168 ? 14.430 4.216 -3.007 1.00 98.31 168 ASP A C 1
ATOM 1304 O O . ASP A 1 168 ? 13.826 3.619 -2.119 1.00 98.31 168 ASP A O 1
ATOM 1308 N N . GLN A 1 169 ? 15.653 4.687 -2.787 1.00 97.94 169 GLN A N 1
ATOM 1309 C CA . GLN A 1 169 ? 16.376 4.436 -1.540 1.00 97.94 169 GLN A CA 1
ATOM 1310 C C . GLN A 1 169 ? 15.784 5.201 -0.347 1.00 97.94 169 GLN A C 1
ATOM 1312 O O . GLN A 1 169 ? 15.549 6.409 -0.418 1.00 97.94 169 GLN A O 1
ATOM 1317 N N . VAL A 1 170 ? 15.615 4.500 0.775 1.00 96.44 170 VAL A N 1
ATOM 1318 C CA . VAL A 1 170 ? 15.273 5.106 2.067 1.00 96.44 170 VAL A CA 1
ATOM 1319 C C . VAL A 1 170 ? 16.513 5.818 2.599 1.00 96.44 170 VAL A C 1
ATOM 1321 O O . VAL A 1 170 ? 17.516 5.183 2.911 1.00 96.44 170 VAL A O 1
ATOM 1324 N N . LYS A 1 171 ? 16.452 7.148 2.683 1.00 95.88 171 LYS A N 1
ATOM 1325 C CA . LYS A 1 171 ? 17.569 7.991 3.151 1.00 95.88 171 LYS A CA 1
ATOM 1326 C C . LYS A 1 171 ? 17.430 8.428 4.611 1.00 95.88 171 LYS A C 1
ATOM 1328 O O . LYS A 1 171 ? 18.341 9.051 5.150 1.00 95.88 171 LYS A O 1
ATOM 1333 N N . SER A 1 172 ? 16.292 8.128 5.234 1.00 95.94 172 SER A N 1
ATOM 1334 C CA . SER A 1 172 ? 15.996 8.469 6.624 1.00 95.94 172 SER A CA 1
ATOM 1335 C C . SER A 1 172 ? 16.974 7.792 7.582 1.00 95.94 172 SER A C 1
ATOM 1337 O O . SER A 1 172 ? 17.371 6.642 7.396 1.00 95.94 172 SER A O 1
ATOM 1339 N N . THR A 1 173 ? 17.351 8.502 8.641 1.00 96.81 173 THR A N 1
ATOM 1340 C CA . THR A 1 173 ? 18.189 7.948 9.709 1.00 96.81 173 THR A CA 1
ATOM 1341 C C . THR A 1 173 ? 17.432 6.886 10.507 1.00 96.81 173 THR A C 1
ATOM 1343 O O . THR A 1 173 ? 16.204 6.886 10.566 1.00 96.81 173 THR A O 1
ATOM 1346 N N . LYS A 1 174 ? 18.162 6.021 11.221 1.00 96.00 174 LYS A N 1
ATOM 1347 C CA . LYS A 1 174 ? 17.561 5.021 12.120 1.00 96.00 174 LYS A CA 1
ATOM 1348 C C . LYS A 1 174 ? 16.618 5.642 13.160 1.00 96.00 174 LYS A C 1
ATOM 1350 O O . LYS A 1 174 ? 15.600 5.046 13.488 1.00 96.00 174 LYS A O 1
ATOM 1355 N N . ALA A 1 175 ? 16.957 6.824 13.677 1.00 94.81 175 ALA A N 1
ATOM 1356 C CA . ALA A 1 175 ? 16.113 7.529 14.637 1.00 94.81 175 ALA A CA 1
ATOM 1357 C C . ALA A 1 175 ? 14.789 7.988 14.002 1.00 94.81 175 ALA A C 1
ATOM 1359 O O . ALA A 1 175 ? 13.738 7.796 14.602 1.00 94.81 175 ALA A O 1
ATOM 1360 N N . GLN A 1 176 ? 14.834 8.518 12.775 1.00 93.56 176 GLN A N 1
ATOM 1361 C CA . GLN A 1 176 ? 13.630 8.902 12.029 1.00 93.56 176 GLN A CA 1
ATOM 1362 C C . GLN A 1 176 ? 12.770 7.688 11.666 1.00 93.56 176 GLN A C 1
ATOM 1364 O O . GLN A 1 176 ? 11.561 7.734 11.840 1.00 93.56 176 GLN A O 1
ATOM 1369 N N . LEU A 1 177 ? 13.380 6.588 11.213 1.00 94.75 177 LEU A N 1
ATOM 1370 C CA . LEU A 1 177 ? 12.640 5.361 10.899 1.00 94.75 177 LEU A CA 1
ATOM 1371 C C . LEU A 1 177 ? 11.930 4.797 12.127 1.00 94.75 177 LEU A C 1
ATOM 1373 O O . LEU A 1 177 ? 10.762 4.443 12.031 1.00 94.75 177 LEU A O 1
ATOM 1377 N N . LYS A 1 178 ? 12.596 4.803 13.287 1.00 93.69 178 LYS A N 1
ATOM 1378 C CA . LYS A 1 178 ? 11.965 4.396 14.543 1.00 93.69 178 LYS A CA 1
ATOM 1379 C C . LYS A 1 178 ? 10.746 5.264 14.874 1.00 93.69 178 LYS A C 1
ATOM 1381 O O . LYS A 1 178 ? 9.712 4.725 15.247 1.00 93.69 178 LYS A O 1
ATOM 1386 N N . ASP A 1 179 ? 10.853 6.585 14.726 1.00 92.12 179 ASP A N 1
ATOM 1387 C CA . ASP A 1 179 ? 9.702 7.473 14.924 1.00 92.12 179 ASP A CA 1
ATOM 1388 C C . ASP A 1 179 ? 8.557 7.137 13.958 1.00 92.12 179 ASP A C 1
ATOM 1390 O O . ASP A 1 179 ? 7.410 7.028 14.383 1.00 92.12 179 ASP A O 1
ATOM 1394 N N . PHE A 1 180 ? 8.861 6.915 12.675 1.00 93.50 180 PHE A N 1
ATOM 1395 C CA . PHE A 1 180 ? 7.859 6.587 11.659 1.00 93.50 180 PHE A CA 1
ATOM 1396 C C . PHE A 1 180 ? 7.137 5.279 11.989 1.00 93.50 180 PHE A C 1
ATOM 1398 O O . PHE A 1 180 ? 5.907 5.238 11.989 1.00 93.50 180 PHE A O 1
ATOM 1405 N N . GLU A 1 181 ? 7.895 4.233 12.315 1.00 93.19 181 GLU A N 1
ATOM 1406 C CA . GLU A 1 181 ? 7.382 2.905 12.659 1.00 93.19 181 GLU A CA 1
ATOM 1407 C C . GLU A 1 181 ? 6.444 2.931 13.873 1.00 93.19 181 GLU A C 1
ATOM 1409 O O . GLU A 1 181 ? 5.523 2.125 13.937 1.00 93.19 181 GLU A O 1
ATOM 1414 N N . GLU A 1 182 ? 6.611 3.872 14.809 1.00 92.31 182 GLU A N 1
ATOM 1415 C CA . GLU A 1 182 ? 5.732 4.011 15.976 1.00 92.31 182 GLU A CA 1
ATOM 1416 C C . GLU A 1 182 ? 4.362 4.643 15.647 1.00 92.31 182 GLU A C 1
ATOM 1418 O O . GLU A 1 182 ? 3.399 4.446 16.396 1.00 92.31 182 GLU A O 1
ATOM 1423 N N . ARG A 1 183 ? 4.228 5.390 14.541 1.00 91.62 183 ARG A N 1
ATOM 1424 C CA . ARG A 1 183 ? 3.010 6.170 14.220 1.00 91.62 183 ARG A CA 1
ATOM 1425 C C . ARG A 1 183 ? 1.754 5.306 14.023 1.00 91.62 183 ARG A C 1
ATOM 1427 O O . ARG A 1 183 ? 0.739 5.622 14.654 1.00 91.62 183 ARG A O 1
ATOM 1434 N N . PRO A 1 184 ? 1.779 4.191 13.259 1.00 93.31 184 PRO A N 1
ATOM 1435 C CA . PRO A 1 184 ? 0.617 3.310 13.133 1.00 93.31 184 PRO A CA 1
ATOM 1436 C C . PRO A 1 184 ? 0.155 2.754 14.483 1.00 93.31 184 PRO A C 1
ATOM 1438 O O . PRO A 1 184 ? -1.041 2.736 14.774 1.00 93.31 184 PRO A O 1
ATOM 1441 N N . PHE A 1 185 ? 1.096 2.371 15.356 1.00 92.06 185 PHE A N 1
ATOM 1442 C CA . PHE A 1 185 ? 0.773 1.846 16.684 1.00 92.06 185 PHE A CA 1
ATOM 1443 C C . PHE A 1 185 ? 0.108 2.893 17.572 1.00 92.06 185 PHE A C 1
ATOM 1445 O O . PHE A 1 185 ? -0.811 2.547 18.316 1.00 92.06 185 PHE A O 1
ATOM 1452 N N . LYS A 1 186 ? 0.519 4.166 17.489 1.00 90.38 186 LYS A N 1
ATOM 1453 C CA . LYS A 1 186 ? -0.131 5.265 18.221 1.00 90.38 186 LYS A CA 1
ATOM 1454 C C . LYS A 1 186 ? -1.598 5.401 17.804 1.00 90.38 186 LYS A C 1
ATOM 1456 O O . LYS A 1 186 ? -2.473 5.381 18.672 1.00 90.38 186 LYS A O 1
ATOM 1461 N N . LEU A 1 187 ? -1.882 5.440 16.498 1.00 90.12 187 LEU A N 1
ATOM 1462 C CA . LEU A 1 187 ? -3.256 5.530 15.987 1.00 90.12 187 LEU A CA 1
ATOM 1463 C C . LEU A 1 187 ? -4.108 4.326 16.412 1.00 90.12 187 LEU A C 1
ATOM 1465 O O . LEU A 1 187 ? -5.200 4.491 16.959 1.00 90.12 187 LEU A O 1
ATOM 1469 N N . VAL A 1 188 ? -3.593 3.111 16.214 1.00 92.56 188 VAL A N 1
ATOM 1470 C CA . VAL A 1 188 ? -4.308 1.877 16.570 1.00 92.56 188 VAL A CA 1
ATOM 1471 C C . VAL A 1 188 ? -4.541 1.793 18.081 1.00 92.56 188 VAL A C 1
ATOM 1473 O O . VAL A 1 188 ? -5.630 1.421 18.514 1.00 92.56 188 VAL A O 1
ATOM 1476 N N . SER A 1 189 ? -3.579 2.213 18.906 1.00 91.50 189 SER A N 1
ATOM 1477 C CA . SER A 1 189 ? -3.739 2.253 20.367 1.00 91.50 189 SER A CA 1
ATOM 1478 C C . SER A 1 189 ? -4.851 3.213 20.795 1.00 91.50 189 SER A C 1
ATOM 1480 O O . SER A 1 189 ? -5.647 2.876 21.676 1.00 91.50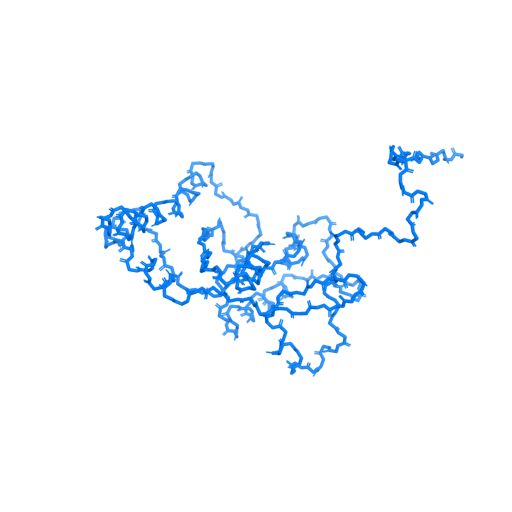 189 SER A O 1
ATOM 1482 N N . ARG A 1 190 ? -4.960 4.386 20.155 1.00 89.75 190 ARG A N 1
ATOM 1483 C CA . ARG A 1 190 ? -6.064 5.334 20.393 1.00 89.75 190 ARG A CA 1
ATOM 1484 C C . ARG A 1 190 ? -7.410 4.729 20.012 1.00 89.75 190 ARG A C 1
ATOM 1486 O O . ARG A 1 190 ? -8.363 4.842 20.784 1.00 89.75 190 ARG A O 1
ATOM 1493 N N . PHE A 1 191 ? -7.476 4.047 18.870 1.00 90.50 191 PHE A N 1
ATOM 1494 C CA . PHE A 1 191 ? -8.672 3.327 18.441 1.00 90.50 191 PHE A CA 1
ATOM 1495 C C . PHE A 1 191 ? -9.093 2.255 19.454 1.00 90.50 191 PHE A C 1
ATOM 1497 O O . PHE A 1 191 ? -10.239 2.264 19.907 1.00 90.50 191 PHE A O 1
ATOM 1504 N N . ILE A 1 192 ? -8.163 1.398 19.887 1.00 91.00 192 ILE A N 1
ATOM 1505 C CA . ILE A 1 192 ? -8.417 0.356 20.894 1.00 91.00 192 ILE A CA 1
ATOM 1506 C C . ILE A 1 192 ? -8.927 0.985 22.196 1.00 91.00 192 ILE A C 1
ATOM 1508 O O . ILE A 1 192 ? -9.951 0.566 22.737 1.00 91.00 192 ILE A O 1
ATOM 1512 N N . ARG A 1 193 ? -8.256 2.030 22.690 1.00 88.81 193 ARG A N 1
ATOM 1513 C CA . ARG A 1 193 ? -8.666 2.724 23.916 1.00 88.81 193 ARG A CA 1
ATOM 1514 C C . ARG A 1 193 ? -10.083 3.289 23.803 1.00 88.81 193 ARG A C 1
ATOM 1516 O O . ARG A 1 193 ? -10.876 3.129 24.727 1.00 88.81 193 ARG A O 1
ATOM 1523 N N . ARG A 1 194 ? -10.407 3.935 22.681 1.00 88.00 194 ARG A N 1
ATOM 1524 C CA . ARG A 1 194 ? -11.694 4.609 22.473 1.00 88.00 194 ARG A CA 1
ATOM 1525 C C . ARG A 1 194 ? -12.856 3.638 22.274 1.00 88.00 194 ARG A C 1
ATOM 1527 O O . ARG A 1 194 ? -13.892 3.822 22.903 1.00 88.00 194 ARG A O 1
ATOM 1534 N N . TYR A 1 195 ? -12.694 2.642 21.410 1.00 83.31 195 TYR A N 1
ATOM 1535 C CA . TYR A 1 195 ? -13.809 1.822 20.920 1.00 83.31 195 TYR A CA 1
ATOM 1536 C C . TYR A 1 195 ? -13.840 0.398 21.471 1.00 83.31 195 TYR A C 1
ATOM 1538 O O . TYR A 1 195 ? -14.847 -0.285 21.314 1.00 83.31 195 TYR A O 1
ATOM 1546 N N . ILE A 1 196 ? -12.760 -0.070 22.100 1.00 79.75 196 ILE A N 1
ATOM 1547 C CA . ILE A 1 196 ? -12.713 -1.416 22.687 1.00 79.75 196 ILE A CA 1
ATOM 1548 C C . ILE A 1 196 ? -12.745 -1.326 24.208 1.00 79.75 196 ILE A C 1
ATOM 1550 O O . ILE A 1 196 ? -13.571 -1.974 24.836 1.00 79.75 196 ILE A O 1
ATOM 1554 N N . ILE A 1 197 ? -11.879 -0.503 24.803 1.00 80.44 197 ILE A N 1
ATOM 1555 C CA . ILE A 1 197 ? -11.773 -0.417 26.267 1.00 80.44 197 ILE A CA 1
ATOM 1556 C C . ILE A 1 197 ? -12.918 0.413 26.857 1.00 80.44 197 ILE A C 1
ATOM 1558 O O . ILE A 1 197 ? -13.578 -0.038 27.782 1.00 80.44 197 ILE A O 1
ATOM 1562 N N . ASN A 1 198 ? -13.185 1.603 26.315 1.00 72.12 198 ASN A N 1
ATOM 1563 C CA . ASN A 1 198 ? -14.204 2.509 26.865 1.00 72.12 198 ASN A CA 1
ATOM 1564 C C . ASN A 1 198 ? -15.643 2.197 26.404 1.00 72.12 198 ASN A C 1
ATOM 1566 O O . ASN A 1 198 ? -16.562 2.937 26.744 1.00 72.12 198 ASN A O 1
ATOM 1570 N N . SER A 1 199 ? -15.833 1.170 25.571 1.00 59.41 199 SER A N 1
ATOM 1571 C CA . SER A 1 199 ? -17.153 0.723 25.092 1.00 59.41 199 SER A CA 1
ATOM 1572 C C . SER A 1 199 ? -17.664 -0.531 25.819 1.00 59.41 199 SER A C 1
ATOM 1574 O O . SER A 1 199 ? -18.738 -1.023 25.476 1.00 59.41 199 SER A O 1
ATOM 1576 N N . ALA A 1 200 ? -16.896 -1.039 26.790 1.00 46.09 200 ALA A N 1
ATOM 1577 C CA . ALA A 1 200 ? -17.274 -2.098 27.726 1.00 46.09 200 ALA A CA 1
ATOM 1578 C C . ALA A 1 200 ? -17.694 -1.489 29.072 1.00 46.09 200 ALA A C 1
ATOM 1580 O O . ALA A 1 200 ? -18.616 -2.057 29.697 1.00 46.09 200 ALA A O 1
#

Nearest PDB structures (foldseek):
  3kvy-assembly1_A  TM=9.601E-01  e=9.216E-13  Bos taurus
  3kvy-assembly1_B  TM=9.607E-01  e=1.751E-12  Bos taurus
  3kvr-assembly1_A  TM=9.572E-01  e=2.573E-12  Bos taurus
  3ku4-assembly2_C  TM=9.529E-01  e=4.583E-12  Bos taurus
  3ku4-assembly2_D  TM=9.486E-01  e=7.657E-12  Bos taurus

Secondary structure (DSSP, 8-state):
-----------TTGGG-S----S------S-TT-HHHHHH--EEEEEETTEEEEEE----HHHHHHHHTT--THHHHSTT-------EEEE-S-SSGGGT-SSSS--B-TTSPBP-HHHHHHHHHHHHHHH-EEEEESSHHHHHHHHHHTT----------S-TTT-SS----HHHHHHHHHHHHHHHHHHHIIIIITT-

Mean predicted aligned error: 11.21 Å

pLDDT: mean 77.35, std 22.04, range [32.22, 98.31]

Foldseek 3Di:
DDDDPDPDDPDPCPVVDPDDPPPDDDDDPPDPPDCPVVVVQCADWDQDVNDTDGFHQDADPVLVVLLVVLDDVCLVVDPNRDDDDDFDEAAFQDLDCRLQAPPDPDAADPVGHGDDLVNNLVVVCCCCPVVRHDYYYHCRRVVRRVCVVVVHHDDDFAFDQDDVNVHRDRPDDPVVVVVRVCVSVSSVVSSCVPCPVVVD